Protein AF-0000000084905689 (afdb_homodimer)

Secondary structure (DSSP, 8-state):
-EEEEEEE-TTS-EEEEEE-STT----HHHHHHHHHHHHHHHHHHHHHH-TT--PPP-EEE-SS-EEEEEE-TT--EEEEEE-TT----HHHHHHIIIIIIIIIIIS-TT---------S---------------GGGHHHHHHHHHHHHHHHHHHHHHHHHHHHHHHHHHHSTT-/-EEEEEEE-TTS-EEEEEE-STT----HHHHHHHHHHHHHHHHHHHHHH-TT--PPP-EEE-SS-EEEEEE-TT--EEEEEE-TT----HHHHHHIIIIIIIIIIIS-TT---------S---------------TTHHHHHHHHHHHHHHHHHHHHHHHHHHHHHHHHHHHSTT-

Foldseek 3Di:
DWAKKWKAAQVQATLDIDGPHPPCPDDPPPVSSVVSVVLVVVVVVVCVVPVPPPDDDAWDDDPAWIKGWDADPRRMIIIIIAGPPDDRCNVVSVCLVPPQCCVLAVVQPLARSRPPPPPVPDPPPPPDPPDDDDPDPCVVVVVVVVVVVSSVVSNVVSVVSSVVVVVVSVVPDPRD/DWAKKWKAAQVQDTLDIDGPRPPCPDDPPPVSSVVSVVLVVVVVVVCVVPVPPPDDDAWDDDPAWIKGWDADPRRMIIIIIAGPPDDRCNVVSVCLVPPQCCVLAVVQPLARSRPPPPPVPDPPPPPDPPDDDDPDPCPVVVVVVVVVVSSVVSNVVSNVSSVVVVVVSVVPDPRD

Nearest PDB structures (foldseek):
  2j3t-assembly1_C  TM=9.017E-01  e=8.987E-12  Mus musculus
  7u05-assembly1_G  TM=9.068E-01  e=1.212E-08  Saccharomyces cerevisiae
  7e2d-assembly1_D  TM=8.981E-01  e=1.732E-08  Saccharomyces cerevisiae S288C
  2j3t-assembly1_D  TM=7.649E-01  e=4.151E-06  Homo sapiens
  3t1q-assembly1_B  TM=6.235E-01  e=1.422E-03  Thermus thermophilus HB8

InterPro domains:
  IPR007233 Trafficking protein particle complex subunit [PF04099] (2-118)
  IPR007233 Trafficking protein particle complex subunit [PTHR23249] (2-118)
  IPR007233 Trafficking protein particle complex subunit [SM01399] (2-173)
  IPR011012 Longin-like domain superfamily [SSF64356] (2-118)

pLDDT: mean 76.16, std 22.33, range [28.47, 98.25]

Structure (mmCIF, N/CA/C/O backbone):
data_AF-0000000084905689-model_v1
#
loop_
_entity.id
_entity.type
_entity.pdbx_description
1 polymer 'Trafficking protein particle complex subunit'
#
loop_
_atom_site.group_PDB
_atom_site.id
_atom_site.type_symbol
_atom_site.label_atom_id
_atom_site.label_alt_id
_atom_site.label_comp_id
_atom_site.label_asym_id
_atom_site.label_entity_id
_atom_site.label_seq_id
_atom_site.pdbx_PDB_ins_code
_atom_site.Cartn_x
_atom_site.Cartn_y
_atom_site.Cartn_z
_atom_site.occupancy
_atom_site.B_iso_or_equiv
_atom_site.auth_seq_id
_atom_site.auth_comp_id
_atom_site.auth_asym_id
_atom_site.auth_atom_id
_atom_site.pdbx_PDB_model_num
ATOM 1 N N . MET A 1 1 ? 4.387 -4.855 -19.859 1 91.31 1 MET A N 1
ATOM 2 C CA . MET A 1 1 ? 5.477 -5.637 -19.281 1 91.31 1 MET A CA 1
ATOM 3 C C . MET A 1 1 ? 5.109 -6.141 -17.891 1 91.31 1 MET A C 1
ATOM 5 O O . MET A 1 1 ? 4.48 -5.422 -17.109 1 91.31 1 MET A O 1
ATOM 9 N N . ILE A 1 2 ? 5.457 -7.387 -17.656 1 93.94 2 ILE A N 1
ATOM 10 C CA . ILE A 1 2 ? 5.23 -7.996 -16.359 1 93.94 2 ILE A CA 1
ATOM 11 C C . ILE A 1 2 ? 6.531 -7.996 -15.555 1 93.94 2 ILE A C 1
ATOM 13 O O . ILE A 1 2 ? 7.582 -8.391 -16.062 1 93.94 2 ILE A O 1
ATOM 17 N N . TYR A 1 3 ? 6.41 -7.59 -14.344 1 91.25 3 TYR A N 1
ATOM 18 C CA . TYR A 1 3 ? 7.609 -7.508 -13.516 1 91.25 3 TYR A CA 1
ATOM 19 C C . TYR A 1 3 ? 7.777 -8.758 -12.664 1 91.25 3 TYR A C 1
ATOM 21 O O . TYR A 1 3 ? 8.883 -9.305 -12.562 1 91.25 3 TYR A O 1
ATOM 29 N N . ASN A 1 4 ? 6.762 -9.18 -12.031 1 91.19 4 ASN A N 1
ATOM 30 C CA . ASN A 1 4 ? 6.852 -10.344 -11.164 1 91.19 4 ASN A CA 1
ATOM 31 C C . ASN A 1 4 ? 5.477 -10.961 -10.906 1 91.19 4 ASN A C 1
ATOM 33 O O . ASN A 1 4 ? 4.453 -10.352 -11.227 1 91.19 4 ASN A O 1
ATOM 37 N N . PHE A 1 5 ? 5.539 -12.219 -10.453 1 93.88 5 PHE A N 1
ATOM 38 C CA . PHE A 1 5 ? 4.355 -12.984 -10.086 1 93.88 5 PHE A CA 1
ATOM 39 C C . PHE A 1 5 ? 4.566 -13.688 -8.75 1 93.88 5 PHE A C 1
ATOM 41 O O . PHE A 1 5 ? 5.621 -14.281 -8.508 1 93.88 5 PHE A O 1
ATOM 48 N N . TYR A 1 6 ? 3.5 -13.57 -7.879 1 93.38 6 TYR A N 1
ATOM 49 C CA . TYR A 1 6 ? 3.541 -14.234 -6.582 1 93.38 6 TYR A CA 1
ATOM 50 C C . TYR A 1 6 ? 2.266 -15.031 -6.332 1 93.38 6 TYR A C 1
ATOM 52 O O . TYR A 1 6 ? 1.176 -14.602 -6.727 1 93.38 6 TYR A O 1
ATOM 60 N N . LEU A 1 7 ? 2.445 -16.125 -5.617 1 94.88 7 LEU A N 1
ATOM 61 C CA . LEU A 1 7 ? 1.327 -16.906 -5.113 1 94.88 7 LEU A CA 1
ATOM 62 C C . LEU A 1 7 ? 1.438 -17.109 -3.605 1 94.88 7 LEU A C 1
ATOM 64 O O . LEU A 1 7 ? 2.457 -17.594 -3.113 1 94.88 7 LEU A O 1
ATOM 68 N N . TYR A 1 8 ? 0.353 -16.672 -2.928 1 93.5 8 TYR A N 1
ATOM 69 C CA . TYR A 1 8 ? 0.334 -16.797 -1.476 1 93.5 8 TYR A CA 1
ATOM 70 C C . TYR A 1 8 ? -0.828 -17.672 -1.023 1 93.5 8 TYR A C 1
ATOM 72 O O . TYR A 1 8 ? -1.881 -17.703 -1.666 1 93.5 8 TYR A O 1
ATOM 80 N N . ASN A 1 9 ? -0.606 -18.391 0.138 1 92.06 9 ASN A N 1
ATOM 81 C CA . ASN A 1 9 ? -1.764 -19 0.78 1 92.06 9 ASN A CA 1
ATOM 82 C C . ASN A 1 9 ? -2.4 -18.062 1.802 1 92.06 9 ASN A C 1
ATOM 84 O O . ASN A 1 9 ? -1.968 -16.922 1.956 1 92.06 9 ASN A O 1
ATOM 88 N N . ARG A 1 10 ? -3.402 -18.594 2.453 1 91.5 10 ARG A N 1
ATOM 89 C CA . ARG A 1 10 ? -4.219 -17.781 3.354 1 91.5 10 ARG A CA 1
ATOM 90 C C . ARG A 1 10 ? -3.389 -17.266 4.523 1 91.5 10 ARG A C 1
ATOM 92 O O . ARG A 1 10 ? -3.652 -16.172 5.039 1 91.5 10 ARG A O 1
ATOM 99 N N . GLN A 1 11 ? -2.324 -17.984 4.879 1 90.38 11 GLN A N 1
ATOM 100 C CA . GLN A 1 11 ? -1.511 -17.641 6.039 1 90.38 11 GLN A CA 1
ATOM 101 C C . GLN A 1 11 ? -0.414 -16.641 5.66 1 90.38 11 GLN A C 1
ATOM 103 O O . GLN A 1 11 ? 0.324 -16.172 6.527 1 90.38 11 GLN A O 1
ATOM 108 N N . GLY A 1 12 ? -0.294 -16.328 4.402 1 91.5 12 GLY A N 1
ATOM 109 C CA . GLY A 1 12 ? 0.706 -15.367 3.967 1 91.5 12 GLY A CA 1
ATOM 110 C C . GLY A 1 12 ? 2.014 -16.016 3.551 1 91.5 12 GLY A C 1
ATOM 111 O O . GLY A 1 12 ? 3.014 -15.32 3.34 1 91.5 12 GLY A O 1
ATOM 112 N N . VAL A 1 13 ? 2.006 -17.281 3.5 1 89 13 VAL A N 1
ATOM 113 C CA . VAL A 1 13 ? 3.189 -18 3.035 1 89 13 VAL A CA 1
ATOM 114 C C . VAL A 1 13 ? 3.277 -17.922 1.514 1 89 13 VAL A C 1
ATOM 116 O O . VAL A 1 13 ? 2.297 -18.188 0.815 1 89 13 VAL A O 1
ATOM 119 N N . CYS A 1 14 ? 4.465 -17.531 1.022 1 90.5 14 CYS A N 1
ATOM 120 C CA . CYS A 1 14 ? 4.68 -17.484 -0.42 1 90.5 14 CYS A CA 1
ATOM 121 C C . CYS A 1 14 ? 4.875 -18.891 -0.987 1 90.5 14 CYS A C 1
ATOM 123 O O . CYS A 1 14 ? 5.867 -19.547 -0.683 1 90.5 14 CYS A O 1
ATOM 125 N N . LEU A 1 15 ? 3.996 -19.297 -1.832 1 89.38 15 LEU A N 1
ATOM 126 C CA . LEU A 1 15 ? 4.039 -20.625 -2.408 1 89.38 15 LEU A CA 1
ATOM 127 C C . LEU A 1 15 ? 4.844 -20.641 -3.703 1 89.38 15 LEU A C 1
ATOM 129 O O . LEU A 1 15 ? 5.371 -21.672 -4.102 1 89.38 15 LEU A O 1
ATOM 133 N N . TYR A 1 16 ? 4.863 -19.562 -4.324 1 90.12 16 TYR A N 1
ATOM 134 C CA . TYR A 1 16 ? 5.527 -19.469 -5.621 1 90.12 16 TYR A CA 1
ATOM 135 C C . TYR A 1 16 ? 5.867 -18.031 -5.961 1 90.12 16 TYR A C 1
ATOM 137 O O . TYR A 1 16 ? 5.078 -17.125 -5.691 1 90.12 16 TYR A O 1
ATOM 145 N N . GLN A 1 17 ? 7.016 -17.859 -6.508 1 90.06 17 GLN A N 1
ATOM 146 C CA . GLN A 1 17 ? 7.453 -16.531 -6.953 1 90.06 17 GLN A CA 1
ATOM 147 C C . GLN A 1 17 ? 8.18 -16.625 -8.297 1 90.06 17 GLN A C 1
ATOM 149 O O . GLN A 1 17 ? 8.953 -17.547 -8.531 1 90.06 17 GLN A O 1
ATOM 154 N N . LYS A 1 18 ? 7.867 -15.695 -9.156 1 89.06 18 LYS A N 1
ATOM 155 C CA . LYS A 1 18 ? 8.547 -15.594 -10.445 1 89.06 18 LYS A CA 1
ATOM 156 C C . LYS A 1 18 ? 8.867 -14.141 -10.773 1 89.06 18 LYS A C 1
ATOM 158 O O . LYS A 1 18 ? 7.984 -13.281 -10.773 1 89.06 18 LYS A O 1
ATOM 163 N N . ASP A 1 19 ? 10.125 -13.867 -11.008 1 87.38 19 ASP A N 1
ATOM 164 C CA . ASP A 1 19 ? 10.555 -12.539 -11.438 1 87.38 19 ASP A CA 1
ATOM 165 C C . ASP A 1 19 ? 10.75 -12.492 -12.945 1 87.38 19 ASP A C 1
ATOM 167 O O . ASP A 1 19 ? 11.477 -13.32 -13.516 1 87.38 19 ASP A O 1
ATOM 171 N N . LEU A 1 20 ? 10.133 -11.656 -13.539 1 86.81 20 LEU A N 1
ATOM 172 C CA . LEU A 1 20 ? 10.195 -11.578 -14.992 1 86.81 20 LEU A CA 1
ATOM 173 C C . LEU A 1 20 ? 10.984 -10.352 -15.438 1 86.81 20 LEU A C 1
ATOM 175 O O . LEU A 1 20 ? 11.344 -10.234 -16.609 1 86.81 20 LEU A O 1
ATOM 179 N N . LYS A 1 21 ? 11.07 -9.406 -14.422 1 76.25 21 LYS A N 1
ATOM 180 C CA . LYS A 1 21 ? 11.93 -8.281 -14.781 1 76.25 21 LYS A CA 1
ATOM 181 C C . LYS A 1 21 ? 13.398 -8.695 -14.805 1 76.25 21 LYS A C 1
ATOM 183 O O . LYS A 1 21 ? 13.859 -9.406 -13.906 1 76.25 21 LYS A O 1
ATOM 188 N N . ARG A 1 22 ? 14.102 -8.68 -15.891 1 60.06 22 ARG A N 1
ATOM 189 C CA . ARG A 1 22 ? 15.5 -9.047 -16.094 1 60.06 22 ARG A CA 1
ATOM 190 C C . ARG A 1 22 ? 16.406 -8.32 -15.117 1 60.06 22 ARG A C 1
ATOM 192 O O . ARG A 1 22 ? 16.188 -7.145 -14.812 1 60.06 22 ARG A O 1
ATOM 199 N N . GLY A 1 23 ? 17.375 -9.062 -14.352 1 55.31 23 GLY A N 1
ATOM 200 C CA . GLY A 1 23 ? 18.5 -8.516 -13.594 1 55.31 23 GLY A CA 1
ATOM 201 C C . GLY A 1 23 ? 18.281 -8.547 -12.094 1 55.31 23 GLY A C 1
ATOM 202 O O . GLY A 1 23 ? 19.172 -8.203 -11.32 1 55.31 23 GLY A O 1
ATOM 203 N N . SER A 1 24 ? 17.125 -8.469 -11.633 1 52.56 24 SER A N 1
ATOM 204 C CA . SER A 1 24 ? 17.062 -8.273 -10.188 1 52.56 24 SER A CA 1
ATOM 205 C C . SER A 1 24 ? 17.047 -9.609 -9.453 1 52.56 24 SER A C 1
ATOM 207 O O . SER A 1 24 ? 16.094 -10.375 -9.562 1 52.56 24 SER A O 1
ATOM 209 N N . LYS A 1 25 ? 18.141 -10.297 -9.406 1 47.25 25 LYS A N 1
ATOM 210 C CA . LYS A 1 25 ? 18.266 -11.484 -8.57 1 47.25 25 LYS A CA 1
ATOM 211 C C . LYS A 1 25 ? 17.906 -11.172 -7.117 1 47.25 25 LYS A C 1
ATOM 213 O O . LYS A 1 25 ? 18.781 -10.82 -6.32 1 47.25 25 LYS A O 1
ATOM 218 N N . GLN A 1 26 ? 16.984 -10.344 -6.699 1 52.66 26 GLN A N 1
ATOM 219 C CA . GLN A 1 26 ? 16.906 -9.945 -5.301 1 52.66 26 GLN A CA 1
ATOM 220 C C . GLN A 1 26 ? 16.375 -11.086 -4.43 1 52.66 26 GLN A C 1
ATOM 222 O O . GLN A 1 26 ? 15.664 -11.961 -4.91 1 52.66 26 GLN A O 1
ATOM 227 N N . GLN A 1 27 ? 16.938 -11.164 -3.232 1 54.12 27 GLN A N 1
ATOM 228 C CA . GLN A 1 27 ? 16.609 -12.102 -2.164 1 54.12 27 GLN A CA 1
ATOM 229 C C . GLN A 1 27 ? 15.094 -12.242 -2.004 1 54.12 27 GLN A C 1
ATOM 231 O O . GLN A 1 27 ? 14.391 -11.25 -1.837 1 54.12 27 GLN A O 1
ATOM 236 N N . ARG A 1 28 ? 14.578 -13.344 -2.334 1 59.72 28 ARG A N 1
ATOM 237 C CA . ARG A 1 28 ? 13.195 -13.805 -2.439 1 59.72 28 ARG A CA 1
ATOM 238 C C . ARG A 1 28 ? 12.43 -13.523 -1.152 1 59.72 28 ARG A C 1
ATOM 240 O O . ARG A 1 28 ? 11.32 -12.977 -1.186 1 59.72 28 ARG A O 1
ATOM 247 N N . SER A 1 29 ? 13.086 -13.75 -0.011 1 63 29 SER A N 1
ATOM 248 C CA . SER A 1 29 ? 12.305 -13.961 1.205 1 63 29 SER A CA 1
ATOM 249 C C . SER A 1 29 ? 11.828 -12.641 1.793 1 63 29 SER A C 1
ATOM 251 O O . SER A 1 29 ? 10.648 -12.5 2.139 1 63 29 SER A O 1
ATOM 253 N N . ASP A 1 30 ? 12.617 -11.594 1.727 1 73.5 30 ASP A N 1
ATOM 254 C CA . ASP A 1 30 ? 12.242 -10.375 2.432 1 73.5 30 ASP A CA 1
ATOM 255 C C . ASP A 1 30 ? 11.203 -9.578 1.639 1 73.5 30 ASP A C 1
ATOM 257 O O . ASP A 1 30 ? 10.305 -8.969 2.219 1 73.5 30 ASP A O 1
ATOM 261 N N . THR A 1 31 ? 11.18 -9.914 0.446 1 79.81 31 THR A N 1
ATOM 262 C CA . THR A 1 31 ? 10.297 -9.133 -0.412 1 79.81 31 THR A CA 1
ATOM 263 C C . THR A 1 31 ? 8.883 -9.711 -0.408 1 79.81 31 THR A C 1
ATOM 265 O O . THR A 1 31 ? 7.902 -8.961 -0.388 1 79.81 31 THR A O 1
ATOM 268 N N . ASP A 1 32 ? 8.938 -11 -0.286 1 84.81 32 ASP A N 1
ATOM 269 C CA . ASP A 1 32 ? 7.625 -11.648 -0.315 1 84.81 32 ASP A CA 1
ATOM 270 C C . ASP A 1 32 ? 6.824 -11.32 0.943 1 84.81 32 ASP A C 1
ATOM 272 O O . ASP A 1 32 ? 5.633 -11.016 0.864 1 84.81 32 ASP A O 1
ATOM 276 N N . LYS A 1 33 ? 7.512 -11.367 2.006 1 88.12 33 LYS A N 1
ATOM 277 C CA . LYS A 1 33 ? 6.832 -11.031 3.254 1 88.12 33 LYS A CA 1
ATOM 278 C C . LYS A 1 33 ? 6.371 -9.578 3.256 1 88.12 33 LYS A C 1
ATOM 280 O O . LYS A 1 33 ? 5.262 -9.273 3.699 1 88.12 33 LYS A O 1
ATOM 285 N N . LEU A 1 34 ? 7.188 -8.812 2.777 1 89.44 34 LEU A N 1
ATOM 286 C CA . LEU A 1 34 ? 6.848 -7.398 2.684 1 89.44 34 LEU A CA 1
ATOM 287 C C . LEU A 1 34 ? 5.605 -7.191 1.827 1 89.44 34 LEU A C 1
ATOM 289 O O . LEU A 1 34 ? 4.699 -6.445 2.209 1 89.44 34 LEU A O 1
ATOM 293 N N . LEU A 1 35 ? 5.586 -7.852 0.767 1 93.25 35 LEU A N 1
ATOM 294 C CA . LEU A 1 35 ? 4.473 -7.684 -0.162 1 93.25 35 LEU A CA 1
ATOM 295 C C . LEU A 1 35 ? 3.168 -8.18 0.456 1 93.25 35 LEU A C 1
ATOM 297 O O . LEU A 1 35 ? 2.131 -7.52 0.337 1 93.25 35 LEU A O 1
ATOM 301 N N . TYR A 1 36 ? 3.352 -9.289 1.108 1 93.31 36 TYR A N 1
ATOM 302 C CA . TYR A 1 36 ? 2.135 -9.789 1.741 1 93.31 36 TYR A CA 1
ATOM 303 C C . TYR A 1 36 ? 1.645 -8.828 2.816 1 93.31 36 TYR A C 1
ATOM 305 O O . TYR A 1 36 ? 0.445 -8.57 2.924 1 93.31 36 TYR A O 1
ATOM 313 N N . GLY A 1 37 ? 2.477 -8.391 3.637 1 93.06 37 GLY A N 1
ATOM 314 C CA . GLY A 1 37 ? 2.119 -7.395 4.633 1 93.06 37 GLY A CA 1
ATOM 315 C C . GLY A 1 37 ? 1.495 -6.148 4.039 1 93.06 37 GLY A C 1
ATOM 316 O O . GLY A 1 37 ? 0.538 -5.602 4.59 1 93.06 37 GLY A O 1
ATOM 317 N N . LEU A 1 38 ? 2.006 -5.719 2.998 1 94.19 38 LEU A N 1
ATOM 318 C CA . LEU A 1 38 ? 1.47 -4.57 2.279 1 94.19 38 LEU A CA 1
ATOM 319 C C . LEU A 1 38 ? 0.028 -4.82 1.85 1 94.19 38 LEU A C 1
ATOM 321 O O . LEU A 1 38 ? -0.851 -3.992 2.092 1 94.19 38 LEU A O 1
ATOM 325 N N . LEU A 1 39 ? -0.211 -5.965 1.296 1 93.69 39 LEU A N 1
ATOM 326 C CA . LEU A 1 39 ? -1.555 -6.312 0.848 1 93.69 39 LEU A CA 1
ATOM 327 C C . LEU A 1 39 ? -2.521 -6.379 2.027 1 93.69 39 LEU A C 1
ATOM 329 O O . LEU A 1 39 ? -3.666 -5.934 1.922 1 93.69 39 LEU A O 1
ATOM 333 N N . TYR A 1 40 ? -1.982 -6.879 3.047 1 91.5 40 TYR A N 1
ATOM 334 C CA . TYR A 1 40 ? -2.785 -6.98 4.262 1 91.5 40 TYR A CA 1
ATOM 335 C C . TYR A 1 40 ? -3.158 -5.602 4.785 1 91.5 40 TYR A C 1
ATOM 337 O O . TYR A 1 40 ? -4.328 -5.332 5.07 1 91.5 40 TYR A O 1
ATOM 345 N N . SER A 1 41 ? -2.195 -4.789 4.914 1 91.44 41 SER A N 1
ATOM 346 C CA . SER A 1 41 ? -2.408 -3.434 5.406 1 91.44 41 SER A CA 1
ATOM 347 C C . SER A 1 41 ? -3.354 -2.656 4.5 1 91.44 41 SER A C 1
ATOM 349 O O . SER A 1 41 ? -4.211 -1.909 4.984 1 91.44 41 SER A O 1
ATOM 351 N N . LEU A 1 42 ? -3.229 -2.818 3.232 1 92.62 42 LEU A N 1
ATOM 352 C CA . LEU A 1 42 ? -4.074 -2.141 2.256 1 92.62 42 LEU A CA 1
ATOM 353 C C . LEU A 1 42 ? -5.531 -2.551 2.422 1 92.62 42 LEU A C 1
ATOM 355 O O . LEU A 1 42 ? -6.426 -1.702 2.41 1 92.62 42 LEU A O 1
ATOM 359 N N . LYS A 1 43 ? -5.695 -3.814 2.557 1 90.12 43 LYS A N 1
ATOM 360 C CA . LYS A 1 43 ? -7.051 -4.32 2.74 1 90.12 43 LYS A CA 1
ATOM 361 C C . LYS A 1 43 ? -7.684 -3.756 4.012 1 90.12 43 LYS A C 1
ATOM 363 O O . LYS A 1 43 ? -8.82 -3.287 3.986 1 90.12 43 LYS A O 1
ATOM 368 N N . LYS A 1 44 ? -6.957 -3.82 5.051 1 88.25 44 LYS A N 1
ATOM 369 C CA . LYS A 1 44 ? -7.465 -3.324 6.328 1 88.25 44 LYS A CA 1
ATOM 370 C C . LYS A 1 44 ? -7.781 -1.833 6.25 1 88.25 44 LYS A C 1
ATOM 372 O O . LYS A 1 44 ? -8.82 -1.387 6.746 1 88.25 44 LYS A O 1
ATOM 377 N N . PHE A 1 45 ? -6.969 -1.097 5.668 1 89.94 45 PHE A N 1
ATOM 378 C CA . PHE A 1 45 ? -7.16 0.346 5.578 1 89.94 45 PHE A CA 1
ATOM 379 C C . PHE A 1 45 ? -8.336 0.68 4.668 1 89.94 45 PHE A C 1
ATOM 381 O O . PHE A 1 45 ? -9.125 1.58 4.965 1 89.94 45 PHE A O 1
ATOM 388 N N . ALA A 1 46 ? -8.422 0.006 3.576 1 88.06 46 ALA A N 1
ATOM 389 C CA . ALA A 1 46 ? -9.547 0.209 2.668 1 88.06 46 ALA A CA 1
ATOM 390 C C . ALA A 1 46 ? -10.875 -0.05 3.375 1 88.06 46 ALA A C 1
ATOM 392 O O . ALA A 1 46 ? -11.844 0.678 3.17 1 88.06 46 ALA A O 1
ATOM 393 N N . GLU A 1 47 ? -10.883 -1.067 4.16 1 86.81 47 GLU A N 1
ATOM 394 C CA . GLU A 1 47 ? -12.078 -1.395 4.922 1 86.81 47 GLU A CA 1
ATOM 395 C C . GLU A 1 47 ? -12.453 -0.267 5.879 1 86.81 47 GLU A C 1
ATOM 397 O O . GLU A 1 47 ? -13.633 -0.024 6.137 1 86.81 47 GLU A O 1
ATOM 402 N N . LYS A 1 48 ? -11.438 0.324 6.383 1 83.88 48 LYS A N 1
ATOM 403 C CA . LYS A 1 48 ? -11.672 1.423 7.316 1 83.88 48 LYS A CA 1
ATOM 404 C C . LYS A 1 48 ? -12.242 2.641 6.598 1 83.88 48 LYS A C 1
ATOM 406 O O . LYS A 1 48 ? -13.109 3.334 7.137 1 83.88 48 LYS A O 1
ATOM 411 N N . ILE A 1 49 ? -11.742 2.896 5.473 1 82.56 49 ILE A N 1
ATOM 412 C CA . ILE A 1 49 ? -12.18 4.047 4.691 1 82.56 49 ILE A CA 1
ATOM 413 C C . ILE A 1 49 ? -13.586 3.809 4.16 1 82.56 49 ILE A C 1
ATOM 415 O O . ILE A 1 49 ? -14.406 4.734 4.105 1 82.56 49 ILE A O 1
ATOM 419 N N . SER A 1 50 ? -13.781 2.547 3.805 1 83.5 50 SER A N 1
ATOM 420 C CA . SER A 1 50 ? -15.07 2.195 3.225 1 83.5 50 SER A CA 1
ATOM 421 C C . SER A 1 50 ? -15.609 0.898 3.82 1 83.5 50 SER A C 1
ATOM 423 O O . SER A 1 50 ? -15.633 -0.136 3.148 1 83.5 50 SER A O 1
ATOM 425 N N . PRO A 1 51 ? -16.078 1.018 5.016 1 81.56 51 PRO A N 1
ATOM 426 C CA . PRO A 1 51 ? -16.516 -0.189 5.723 1 81.56 51 PRO A CA 1
ATOM 427 C C . PRO A 1 51 ? -17.672 -0.897 5.023 1 81.56 51 PRO A C 1
ATOM 429 O O . PRO A 1 51 ? -17.844 -2.109 5.172 1 81.56 51 PRO A O 1
ATOM 432 N N . ASN A 1 52 ? -18.391 -0.165 4.25 1 80.31 52 ASN A N 1
ATOM 433 C CA . ASN A 1 52 ? -19.562 -0.752 3.629 1 80.31 52 ASN A CA 1
ATOM 434 C C . ASN A 1 52 ? -19.25 -1.299 2.238 1 80.31 52 ASN A C 1
ATOM 436 O O . ASN A 1 52 ? -20.109 -1.914 1.603 1 80.31 52 ASN A O 1
ATOM 440 N N . ASP A 1 53 ? -18.062 -1.032 1.819 1 75.44 53 ASP A N 1
ATOM 441 C CA . ASP A 1 53 ? -17.641 -1.558 0.521 1 75.44 53 ASP A CA 1
ATOM 442 C C . ASP A 1 53 ? -16.922 -2.891 0.674 1 75.44 53 ASP A C 1
ATOM 444 O O . ASP A 1 53 ? -15.727 -2.922 0.983 1 75.44 53 ASP A O 1
ATOM 448 N N . LYS A 1 54 ? -17.625 -3.855 0.604 1 69.19 54 LYS A N 1
ATOM 449 C CA . LYS A 1 54 ? -17.094 -5.191 0.853 1 69.19 54 LYS A CA 1
ATOM 450 C C . LYS A 1 54 ? -16.344 -5.719 -0.367 1 69.19 54 LYS A C 1
ATOM 452 O O . LYS A 1 54 ? -16.172 -6.93 -0.516 1 69.19 54 LYS A O 1
ATOM 457 N N . LYS A 1 55 ? -16.047 -4.809 -1.24 1 72.88 55 LYS A N 1
ATOM 458 C CA . LYS A 1 55 ? -15.359 -5.285 -2.443 1 72.88 55 LYS A CA 1
ATOM 459 C C . LYS A 1 55 ? -13.938 -5.738 -2.127 1 72.88 55 LYS A C 1
ATOM 461 O O . LYS A 1 55 ? -13.273 -5.156 -1.271 1 72.88 55 LYS A O 1
ATOM 466 N N . ARG A 1 56 ? -13.617 -6.863 -2.688 1 77.31 56 ARG A N 1
ATOM 467 C CA . ARG A 1 56 ? -12.266 -7.402 -2.564 1 77.31 56 ARG A CA 1
ATOM 468 C C . ARG A 1 56 ? -11.25 -6.492 -3.246 1 77.31 56 ARG A C 1
ATOM 470 O O . ARG A 1 56 ? -11.555 -5.863 -4.262 1 77.31 56 ARG A O 1
ATOM 477 N N . PHE A 1 57 ? -10.188 -6.406 -2.629 1 85.12 57 PHE A N 1
ATOM 478 C CA . PHE A 1 57 ? -9.094 -5.652 -3.227 1 85.12 57 PHE A CA 1
ATOM 479 C C . PHE A 1 57 ? -8.656 -6.285 -4.543 1 85.12 57 PHE A C 1
ATOM 481 O O . PHE A 1 57 ? -8.445 -7.496 -4.617 1 85.12 57 PHE A O 1
ATOM 488 N N . ARG A 1 58 ? -8.508 -5.488 -5.598 1 88.94 58 ARG A N 1
ATOM 489 C CA . ARG A 1 58 ? -8.195 -6.02 -6.922 1 88.94 58 ARG A CA 1
ATOM 490 C C . ARG A 1 58 ? -6.871 -5.465 -7.434 1 88.94 58 ARG A C 1
ATOM 492 O O . ARG A 1 58 ? -6.07 -6.199 -8.016 1 88.94 58 ARG A O 1
ATOM 499 N N . SER A 1 59 ? -6.723 -4.211 -7.254 1 93.06 59 SER A N 1
ATOM 500 C CA . SER A 1 59 ? -5.52 -3.615 -7.828 1 93.06 59 SER A CA 1
ATOM 501 C C . SER A 1 59 ? -5.242 -2.244 -7.223 1 93.06 59 SER A C 1
ATOM 503 O O . SER A 1 59 ? -6.105 -1.663 -6.562 1 93.06 59 SER A O 1
ATOM 505 N N . TYR A 1 60 ? -4.039 -1.85 -7.316 1 93.31 60 TYR A N 1
ATOM 506 C CA . TYR A 1 60 ? -3.684 -0.452 -7.098 1 93.31 60 TYR A CA 1
ATOM 507 C C . TYR A 1 60 ? -2.58 -0.013 -8.055 1 93.31 60 TYR A C 1
ATOM 509 O O . TYR A 1 60 ? -1.882 -0.849 -8.633 1 93.31 60 TYR A O 1
ATOM 517 N N . LYS A 1 61 ? -2.518 1.278 -8.203 1 91.94 61 LYS A N 1
ATOM 518 C CA . LYS A 1 61 ? -1.56 1.862 -9.133 1 91.94 61 LYS A CA 1
ATOM 519 C C . LYS A 1 61 ? -0.695 2.916 -8.453 1 91.94 61 LYS A C 1
ATOM 521 O O . LYS A 1 61 ? -1.205 3.758 -7.707 1 91.94 61 LYS A O 1
ATOM 526 N N . THR A 1 62 ? 0.598 2.762 -8.625 1 90 62 THR A N 1
ATOM 527 C CA . THR A 1 62 ? 1.542 3.779 -8.172 1 90 62 THR A CA 1
ATOM 528 C C . THR A 1 62 ? 2.096 4.566 -9.359 1 90 62 THR A C 1
ATOM 530 O O . THR A 1 62 ? 1.561 4.492 -10.461 1 90 62 THR A O 1
ATOM 533 N N . ALA A 1 63 ? 3.086 5.383 -9.094 1 84.5 63 ALA A N 1
ATOM 534 C CA . ALA A 1 63 ? 3.746 6.102 -10.18 1 84.5 63 ALA A CA 1
ATOM 535 C C . ALA A 1 63 ? 4.695 5.184 -10.945 1 84.5 63 ALA A C 1
ATOM 537 O O . ALA A 1 63 ? 5.125 5.516 -12.055 1 84.5 63 ALA A O 1
ATOM 538 N N . THR A 1 64 ? 5.039 3.975 -10.43 1 85.81 64 THR A N 1
ATOM 539 C CA . THR A 1 64 ? 6.098 3.156 -11.008 1 85.81 64 THR A CA 1
ATOM 540 C C . THR A 1 64 ? 5.531 1.847 -11.555 1 85.81 64 THR A C 1
ATOM 542 O O . THR A 1 64 ? 6.02 1.321 -12.555 1 85.81 64 THR A O 1
ATOM 545 N N . TYR A 1 65 ? 4.484 1.376 -10.883 1 90.94 65 TYR A N 1
ATOM 546 C CA . TYR A 1 65 ? 3.973 0.068 -11.273 1 90.94 65 TYR A CA 1
ATOM 547 C C . TYR A 1 65 ? 2.51 -0.086 -10.875 1 90.94 65 TYR A C 1
ATOM 549 O O . TYR A 1 65 ? 1.978 0.731 -10.125 1 90.94 65 TYR A O 1
ATOM 557 N N . LYS A 1 66 ? 1.926 -1.109 -11.461 1 94 66 LYS A N 1
ATOM 558 C CA . LYS A 1 66 ? 0.567 -1.512 -11.109 1 94 66 LYS A CA 1
ATOM 559 C C . LYS A 1 66 ? 0.546 -2.918 -10.516 1 94 66 LYS A C 1
ATOM 561 O O . LYS A 1 66 ? 1.218 -3.82 -11.023 1 94 66 LYS A O 1
ATOM 566 N N . LEU A 1 67 ? -0.158 -3.053 -9.406 1 95.56 67 LEU A N 1
ATOM 567 C CA . LEU A 1 67 ? -0.302 -4.363 -8.789 1 95.56 67 LEU A CA 1
ATOM 568 C C . LEU A 1 67 ? -1.714 -4.91 -8.984 1 95.56 67 LEU A C 1
ATOM 570 O O . LEU A 1 67 ? -2.693 -4.176 -8.828 1 95.56 67 LEU A O 1
ATOM 574 N N . HIS A 1 68 ? -1.793 -6.168 -9.375 1 96.88 68 HIS A N 1
ATOM 575 C CA . HIS A 1 68 ? -3.053 -6.883 -9.547 1 96.88 68 HIS A CA 1
ATOM 576 C C . HIS A 1 68 ? -3.143 -8.078 -8.602 1 96.88 68 HIS A C 1
ATOM 578 O O . HIS A 1 68 ? -2.154 -8.781 -8.391 1 96.88 68 HIS A O 1
ATOM 584 N N . CYS A 1 69 ? -4.309 -8.203 -8.047 1 96.81 69 CYS A N 1
ATOM 585 C CA . CYS A 1 69 ? -4.48 -9.289 -7.082 1 96.81 69 CYS A CA 1
ATOM 586 C C . CYS A 1 69 ? -5.812 -10 -7.301 1 96.81 69 CYS A C 1
ATOM 588 O O . CYS A 1 69 ? -6.848 -9.352 -7.461 1 96.81 69 CYS A O 1
ATOM 590 N N . PHE A 1 70 ? -5.777 -11.305 -7.398 1 96.75 70 PHE A N 1
ATOM 591 C CA . PHE A 1 70 ? -6.953 -12.164 -7.398 1 96.75 70 PHE A CA 1
ATOM 592 C C . PHE A 1 70 ? -6.934 -13.109 -6.203 1 96.75 70 PHE A C 1
ATOM 594 O O . PHE A 1 70 ? -6 -13.898 -6.039 1 96.75 70 PHE A O 1
ATOM 601 N N . GLU A 1 71 ? -7.98 -12.992 -5.395 1 95.19 71 GLU A N 1
ATOM 602 C CA . GLU A 1 71 ? -8.07 -13.812 -4.195 1 95.19 71 GLU A CA 1
ATOM 603 C C . GLU A 1 71 ? -9.203 -14.828 -4.309 1 95.19 71 GLU A C 1
ATOM 605 O O . GLU A 1 71 ? -10.344 -14.469 -4.625 1 95.19 71 GLU A O 1
ATOM 610 N N . THR A 1 72 ? -8.898 -16.062 -3.984 1 95.19 72 THR A N 1
ATOM 611 C CA . THR A 1 72 ? -9.914 -17.109 -4.008 1 95.19 72 THR A CA 1
ATOM 612 C C . THR A 1 72 ? -10.641 -17.203 -2.666 1 95.19 72 THR A C 1
ATOM 614 O O . THR A 1 72 ? -10.172 -16.641 -1.666 1 95.19 72 THR A O 1
ATOM 617 N N . PRO A 1 73 ? -11.719 -17.922 -2.643 1 92.38 73 PRO A N 1
ATOM 618 C CA . PRO A 1 73 ? -12.438 -18.094 -1.382 1 92.38 73 PRO A CA 1
ATOM 619 C C . PRO A 1 73 ? -11.625 -18.844 -0.335 1 92.38 73 PRO A C 1
ATOM 621 O O . PRO A 1 73 ? -11.812 -18.641 0.867 1 92.38 73 PRO A O 1
ATOM 624 N N . THR A 1 74 ? -10.672 -19.703 -0.768 1 92.31 74 THR A N 1
ATOM 625 C CA . THR A 1 74 ? -9.844 -20.469 0.156 1 92.31 74 THR A CA 1
ATOM 626 C C . THR A 1 74 ? -8.703 -19.625 0.69 1 92.31 74 THR A C 1
ATOM 628 O O . THR A 1 74 ? -7.957 -20.047 1.573 1 92.31 74 THR A O 1
ATOM 631 N N . GLY A 1 75 ? -8.555 -18.453 0.166 1 92.88 75 GLY A N 1
ATOM 632 C CA . GLY A 1 75 ? -7.586 -17.516 0.697 1 92.88 75 GLY A CA 1
ATOM 633 C C . GLY A 1 75 ? -6.301 -17.453 -0.109 1 92.88 75 GLY A C 1
ATOM 634 O O . GLY A 1 75 ? -5.34 -16.797 0.291 1 92.88 75 GLY A O 1
ATOM 635 N N . LEU A 1 76 ? -6.312 -18.141 -1.296 1 95.06 76 LEU A N 1
ATOM 636 C CA . LEU A 1 76 ? -5.16 -18.031 -2.182 1 95.06 76 LEU A CA 1
ATOM 637 C C . LEU A 1 76 ? -5.109 -16.641 -2.826 1 95.06 76 LEU A C 1
ATOM 639 O O . LEU A 1 76 ? -6.145 -16.109 -3.225 1 95.06 76 LEU A O 1
ATOM 643 N N . LYS A 1 77 ? -3.873 -16.109 -2.91 1 96.25 77 LYS A N 1
ATOM 644 C CA . LYS A 1 77 ? -3.697 -14.82 -3.564 1 96.25 77 LYS A CA 1
ATOM 645 C C . LYS A 1 77 ? -2.746 -14.93 -4.75 1 96.25 77 LYS A C 1
ATOM 647 O O . LYS A 1 77 ? -1.591 -15.328 -4.594 1 96.25 77 LYS A O 1
ATOM 652 N N . PHE A 1 78 ? -3.256 -14.664 -5.918 1 97.25 78 PHE A N 1
ATOM 653 C CA . PHE A 1 78 ? -2.469 -14.531 -7.137 1 97.25 78 PHE A CA 1
ATOM 654 C C . PHE A 1 78 ? -2.135 -13.07 -7.41 1 97.25 78 PHE A C 1
ATOM 656 O O . PHE A 1 78 ? -3.025 -12.266 -7.691 1 97.25 78 PHE A O 1
ATOM 663 N N . VAL A 1 79 ? -0.815 -12.719 -7.305 1 96.62 79 VAL A N 1
ATOM 664 C CA . VAL A 1 79 ? -0.405 -11.32 -7.348 1 96.62 79 VAL A CA 1
ATOM 665 C C . VAL A 1 79 ? 0.56 -11.102 -8.508 1 96.62 79 VAL A C 1
ATOM 667 O O . VAL A 1 79 ? 1.516 -11.859 -8.688 1 96.62 79 VAL A O 1
ATOM 670 N N . MET A 1 80 ? 0.277 -10.102 -9.305 1 96.44 80 MET A N 1
ATOM 671 C CA . MET A 1 80 ? 1.138 -9.766 -10.438 1 96.44 80 MET A CA 1
ATOM 672 C C . MET A 1 80 ? 1.413 -8.266 -10.484 1 96.44 80 MET A C 1
ATOM 674 O O . MET A 1 80 ? 0.503 -7.453 -10.297 1 96.44 80 MET A O 1
ATOM 678 N N . CYS A 1 81 ? 2.666 -7.898 -10.656 1 94.62 81 C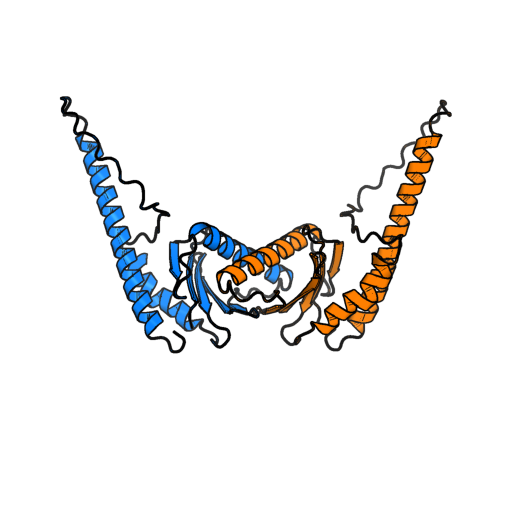YS A N 1
ATOM 679 C CA . CYS A 1 81 ? 3.049 -6.508 -10.852 1 94.62 81 CYS A CA 1
ATOM 680 C C . CYS A 1 81 ? 3.379 -6.234 -12.32 1 94.62 81 CYS A C 1
ATOM 682 O O . CYS A 1 81 ? 4.082 -7.02 -12.953 1 94.62 81 CYS A O 1
ATOM 684 N N . THR A 1 82 ? 2.873 -5.125 -12.844 1 95.31 82 THR A N 1
ATOM 685 C CA . THR A 1 82 ? 3.066 -4.805 -14.258 1 95.31 82 THR A CA 1
ATOM 686 C C . THR A 1 82 ? 3.402 -3.326 -14.438 1 95.31 82 THR A C 1
ATOM 688 O O . THR A 1 82 ? 3.383 -2.561 -13.469 1 95.31 82 THR A O 1
ATOM 691 N N . ASP A 1 83 ? 3.719 -3.074 -15.688 1 92.94 83 ASP A N 1
ATOM 692 C CA . ASP A 1 83 ? 3.852 -1.674 -16.078 1 92.94 83 ASP A CA 1
ATOM 693 C C . ASP A 1 83 ? 2.516 -0.943 -15.961 1 92.94 83 ASP A C 1
ATOM 695 O O . ASP A 1 83 ? 1.457 -1.574 -15.93 1 92.94 83 ASP A O 1
ATOM 699 N N . LEU A 1 84 ? 2.51 0.382 -15.945 1 90.44 84 LEU A N 1
ATOM 700 C CA . LEU A 1 84 ? 1.342 1.221 -15.703 1 90.44 84 LEU A CA 1
ATOM 701 C C . LEU A 1 84 ? 0.364 1.145 -16.875 1 90.44 84 LEU A C 1
ATOM 703 O O . LEU A 1 84 ? -0.818 1.463 -16.719 1 90.44 84 LEU A O 1
ATOM 707 N N . SER A 1 85 ? 0.807 0.765 -17.984 1 94.12 85 SER A N 1
ATOM 708 C CA . SER A 1 85 ? -0.018 0.767 -19.188 1 94.12 85 SER A CA 1
ATOM 709 C C . SER A 1 85 ? -0.939 -0.447 -19.234 1 94.12 85 SER A C 1
ATOM 711 O O . SER A 1 85 ? -1.88 -0.493 -20.031 1 94.12 85 SER A O 1
ATOM 713 N N . VAL A 1 86 ? -0.701 -1.363 -18.359 1 94.62 86 VAL A N 1
ATOM 714 C CA . VAL A 1 86 ? -1.478 -2.6 -18.375 1 94.62 86 VAL A CA 1
ATOM 715 C C . VAL A 1 86 ? -2.84 -2.361 -17.734 1 94.62 86 VAL A C 1
ATOM 717 O O . VAL A 1 86 ? -2.926 -1.806 -16.641 1 94.62 86 VAL A O 1
ATOM 720 N N . GLY A 1 87 ? -3.879 -2.703 -18.359 1 93.31 87 GLY A N 1
ATOM 721 C CA . GLY A 1 87 ? -5.234 -2.529 -17.859 1 93.31 87 GLY A CA 1
ATOM 722 C C . GLY A 1 87 ? -5.648 -3.596 -16.859 1 93.31 87 GLY A C 1
ATOM 723 O O . GLY A 1 87 ? -4.805 -4.141 -16.141 1 93.31 87 GLY A O 1
ATOM 724 N N . ASN A 1 88 ? -6.895 -3.766 -16.734 1 93.81 88 ASN A N 1
ATOM 725 C CA . ASN A 1 88 ? -7.457 -4.762 -15.828 1 93.81 88 ASN A CA 1
ATOM 726 C C . ASN A 1 88 ? -7.172 -6.184 -16.312 1 93.81 88 ASN A C 1
ATOM 728 O O . ASN A 1 88 ? -7.504 -6.539 -17.438 1 93.81 88 ASN A O 1
ATOM 732 N N . ILE A 1 89 ? -6.57 -6.965 -15.461 1 96.62 89 ILE A N 1
ATOM 733 C CA . ILE A 1 89 ? -6.211 -8.312 -15.883 1 96.62 89 ILE A CA 1
ATOM 734 C C . ILE A 1 89 ? -6.875 -9.336 -14.969 1 96.62 89 ILE A C 1
ATOM 736 O O . ILE A 1 89 ? -6.309 -10.398 -14.703 1 96.62 89 ILE A O 1
ATOM 740 N N . ASP A 1 90 ? -7.949 -9.062 -14.422 1 95.5 90 ASP A N 1
ATOM 741 C CA . ASP A 1 90 ? -8.672 -9.969 -13.531 1 95.5 90 ASP A CA 1
ATOM 742 C C . ASP A 1 90 ? -8.922 -11.32 -14.211 1 95.5 90 ASP A C 1
ATOM 744 O O . ASP A 1 90 ? -8.742 -12.367 -13.586 1 95.5 90 ASP A O 1
ATOM 748 N N . ARG A 1 91 ? -9.242 -11.273 -15.43 1 96.69 91 ARG A N 1
ATOM 749 C CA . ARG A 1 91 ? -9.547 -12.492 -16.172 1 96.69 91 ARG A CA 1
ATOM 750 C C . ARG A 1 91 ? -8.305 -13.352 -16.359 1 96.69 91 ARG A C 1
ATOM 752 O O . ARG A 1 91 ? -8.375 -14.578 -16.328 1 96.69 91 ARG A O 1
ATOM 759 N N . ASP A 1 92 ? -7.191 -12.703 -16.578 1 97.94 92 ASP A N 1
ATOM 760 C CA . ASP A 1 92 ? -5.941 -13.438 -16.719 1 97.94 92 ASP A CA 1
ATOM 761 C C . ASP A 1 92 ? -5.559 -14.141 -15.422 1 97.94 92 ASP A C 1
ATOM 763 O O . ASP A 1 92 ? -5.145 -15.305 -15.438 1 97.94 92 ASP A O 1
ATOM 767 N N . LEU A 1 93 ? -5.719 -13.461 -14.344 1 98.06 93 LEU A N 1
ATOM 768 C CA . LEU A 1 93 ? -5.395 -14.062 -13.055 1 98.06 93 LEU A CA 1
ATOM 769 C C . LEU A 1 93 ? -6.352 -15.211 -12.734 1 98.06 93 LEU A C 1
ATOM 771 O O . LEU A 1 93 ? -5.934 -16.25 -12.219 1 98.06 93 LEU A O 1
ATOM 775 N N . GLU A 1 94 ? -7.562 -14.977 -13.07 1 97.75 94 GLU A N 1
ATOM 776 C CA . GLU A 1 94 ? -8.547 -16.047 -12.898 1 97.75 94 GLU A CA 1
ATOM 777 C C . GLU A 1 94 ? -8.195 -17.25 -13.758 1 97.75 94 GLU A C 1
ATOM 779 O O . GLU A 1 94 ? -8.352 -18.391 -13.328 1 97.75 94 GLU A O 1
ATOM 784 N N . HIS A 1 95 ? -7.746 -17 -14.961 1 98.25 95 HIS A N 1
ATOM 785 C CA . HIS A 1 95 ? -7.324 -18.062 -15.859 1 98.25 95 HIS A CA 1
ATOM 786 C C . HIS A 1 95 ? -6.156 -18.859 -15.266 1 98.25 95 HIS A C 1
ATOM 788 O O . HIS A 1 95 ? -6.145 -20.094 -15.32 1 98.25 95 HIS A O 1
ATOM 794 N N . ILE A 1 96 ? -5.246 -18.156 -14.695 1 98 96 ILE A N 1
ATOM 795 C CA . ILE A 1 96 ? -4.109 -18.812 -14.07 1 98 96 ILE A CA 1
ATOM 796 C C . ILE A 1 96 ? -4.602 -19.75 -12.969 1 98 96 ILE A C 1
ATOM 798 O O . ILE A 1 96 ? -4.137 -20.891 -12.859 1 98 96 ILE A O 1
ATOM 802 N N . PHE A 1 97 ? -5.52 -19.312 -12.18 1 97.25 97 PHE A N 1
ATOM 803 C CA . PHE A 1 97 ? -6.074 -20.141 -11.117 1 97.25 97 PHE A CA 1
ATOM 804 C C . PHE A 1 97 ? -6.777 -21.359 -11.695 1 97.25 97 PHE A C 1
ATOM 806 O O . PHE A 1 97 ? -6.418 -22.5 -11.383 1 97.25 97 PHE A O 1
ATOM 813 N N . ALA A 1 98 ? -7.605 -21.109 -12.609 1 97.5 98 ALA A N 1
ATOM 814 C CA . ALA A 1 98 ? -8.562 -22.109 -13.039 1 97.5 98 ALA A CA 1
ATOM 815 C C . ALA A 1 98 ? -7.918 -23.094 -14.008 1 97.5 98 ALA A C 1
ATOM 817 O O . ALA A 1 98 ? -8.234 -24.297 -13.992 1 97.5 98 ALA A O 1
ATOM 818 N N . HIS A 1 99 ? -6.969 -22.656 -14.844 1 97.06 99 HIS A N 1
ATOM 819 C CA . HIS A 1 99 ? -6.527 -23.484 -15.961 1 97.06 99 HIS A CA 1
ATOM 820 C C . HIS A 1 99 ? -5.055 -23.859 -15.828 1 97.06 99 HIS A C 1
ATOM 822 O O . HIS A 1 99 ? -4.547 -24.688 -16.578 1 97.06 99 HIS A O 1
ATOM 828 N N . ILE A 1 100 ? -4.43 -23.359 -14.844 1 95.94 100 ILE A N 1
ATOM 829 C CA . ILE A 1 100 ? -3.025 -23.703 -14.664 1 95.94 100 ILE A CA 1
ATOM 830 C C . ILE A 1 100 ? -2.799 -24.219 -13.234 1 95.94 100 ILE A C 1
ATOM 832 O O . ILE A 1 100 ? -2.367 -25.359 -13.039 1 95.94 100 ILE A O 1
ATOM 836 N N . TYR A 1 101 ? -3.186 -23.469 -12.266 1 95 101 TYR A N 1
ATOM 837 C CA . TYR A 1 101 ? -2.951 -23.859 -10.883 1 95 101 TYR A CA 1
ATOM 838 C C . TYR A 1 101 ? -3.752 -25.094 -10.508 1 95 101 TYR A C 1
ATOM 840 O O . TYR A 1 101 ? -3.203 -26.047 -9.953 1 95 101 TYR A O 1
ATOM 848 N N . VAL A 1 102 ? -5.059 -25.094 -10.781 1 93.94 102 VAL A N 1
ATOM 849 C CA . VAL A 1 102 ? -5.941 -26.172 -10.375 1 93.94 102 VAL A CA 1
ATOM 850 C C . VAL A 1 102 ? -5.504 -27.484 -11.031 1 93.94 102 VAL A C 1
ATOM 852 O O . VAL A 1 102 ? -5.25 -28.469 -10.352 1 93.94 102 VAL A O 1
ATOM 855 N N . PRO A 1 103 ? -5.191 -27.469 -12.344 1 92.5 103 PRO A N 1
ATOM 856 C CA . PRO A 1 103 ? -4.805 -28.719 -12.984 1 92.5 103 PRO A CA 1
ATOM 857 C C . PRO A 1 103 ? -3.412 -29.188 -12.57 1 92.5 103 PRO A C 1
ATOM 859 O O . PRO A 1 103 ? -3.17 -30.391 -12.461 1 92.5 103 PRO A O 1
ATOM 862 N N . HIS A 1 104 ? -2.459 -28.312 -12.242 1 91 104 HIS A N 1
ATOM 863 C CA . HIS A 1 104 ? -1.07 -28.703 -12.055 1 91 104 HIS A CA 1
ATOM 864 C C . HIS A 1 104 ? -0.726 -28.828 -10.57 1 91 104 HIS A C 1
ATOM 866 O O . HIS A 1 104 ? 0.253 -29.469 -10.211 1 91 104 HIS A O 1
ATOM 872 N N . VAL A 1 105 ? -1.57 -28.188 -9.703 1 88.56 105 VAL A N 1
ATOM 873 C CA . VAL A 1 105 ? -1.221 -28.188 -8.281 1 88.56 105 VAL A CA 1
ATOM 874 C C . VAL A 1 105 ? -2.32 -28.875 -7.477 1 88.56 105 VAL A C 1
ATOM 876 O O . VAL A 1 105 ? -2.057 -29.828 -6.742 1 88.56 105 VAL A O 1
ATOM 879 N N . VAL A 1 106 ? -3.576 -28.484 -7.613 1 86.56 106 VAL A N 1
ATOM 880 C CA . VAL A 1 106 ? -4.676 -28.984 -6.797 1 86.56 106 VAL A CA 1
ATOM 881 C C . VAL A 1 106 ? -5.008 -30.422 -7.211 1 86.56 106 VAL A C 1
ATOM 883 O O . VAL A 1 106 ? -5.184 -31.297 -6.363 1 86.56 106 VAL A O 1
ATOM 886 N N . ARG A 1 107 ? -5.004 -30.672 -8.492 1 86.62 107 ARG A N 1
ATOM 887 C CA . ARG A 1 107 ? -5.434 -31.969 -8.984 1 86.62 107 ARG A CA 1
ATOM 888 C C . ARG A 1 107 ? -4.25 -32.938 -9.141 1 86.62 107 ARG A C 1
ATOM 890 O O . ARG A 1 107 ? -4.422 -34.094 -9.531 1 86.62 107 ARG A O 1
ATOM 897 N N . ASN A 1 108 ? -3.096 -32.375 -8.883 1 75.31 108 ASN A N 1
ATOM 898 C CA . ASN A 1 108 ? -1.912 -33.219 -8.922 1 75.31 108 ASN A CA 1
ATOM 899 C C . ASN A 1 108 ? -1.511 -33.688 -7.527 1 75.31 108 ASN A C 1
ATOM 901 O O . ASN A 1 108 ? -0.966 -32.938 -6.738 1 75.31 108 ASN A O 1
ATOM 905 N N . PRO A 1 109 ? -1.916 -34.906 -7.164 1 67.19 109 PRO A N 1
ATOM 906 C CA . PRO A 1 109 ? -1.664 -35.438 -5.82 1 67.19 109 PRO A CA 1
ATOM 907 C C . PRO A 1 109 ? -0.213 -35.281 -5.379 1 67.19 109 PRO A C 1
ATOM 909 O O . PRO A 1 109 ? 0.079 -35.281 -4.18 1 67.19 109 PRO A O 1
ATOM 912 N N . LEU A 1 110 ? 0.619 -35.094 -6.297 1 61.12 110 LEU A N 1
ATOM 913 C CA . LEU A 1 110 ? 2.039 -35.031 -5.973 1 61.12 110 LEU A CA 1
ATOM 914 C C . LEU A 1 110 ? 2.502 -33.562 -5.898 1 61.12 110 LEU A C 1
ATOM 916 O O . LEU A 1 110 ? 3.639 -33.312 -5.504 1 61.12 110 LEU A O 1
ATOM 920 N N . ALA A 1 111 ? 1.607 -32.688 -6.16 1 60.38 111 ALA A N 1
ATOM 921 C CA . ALA A 1 111 ? 2.029 -31.281 -6.332 1 60.38 111 ALA A CA 1
ATOM 922 C C . ALA A 1 111 ? 2.115 -30.562 -4.988 1 60.38 111 ALA A C 1
ATOM 924 O O . ALA A 1 111 ? 1.206 -30.672 -4.164 1 60.38 111 ALA A O 1
ATOM 925 N N . GLU A 1 112 ? 3.309 -30.234 -4.395 1 61.78 112 GLU A N 1
ATOM 926 C CA . GLU A 1 112 ? 3.482 -29.312 -3.279 1 61.78 112 GLU A CA 1
ATOM 927 C C . GLU A 1 112 ? 4.16 -28.016 -3.734 1 61.78 112 GLU A C 1
ATOM 929 O O . GLU A 1 112 ? 5.262 -28.062 -4.285 1 61.78 112 GLU A O 1
ATOM 934 N N . LEU A 1 113 ? 3.367 -27.016 -3.898 1 59.28 113 LEU A N 1
ATOM 935 C CA . LEU A 1 113 ? 4.02 -25.734 -4.168 1 59.28 113 LEU A CA 1
ATOM 936 C C . LEU A 1 113 ? 4.734 -25.219 -2.928 1 59.28 113 LEU A C 1
ATOM 938 O O . LEU A 1 113 ? 4.102 -24.969 -1.901 1 59.28 113 LEU A O 1
ATOM 942 N N . HIS A 1 114 ? 5.562 -26.094 -2.316 1 53.81 114 HIS A N 1
ATOM 943 C CA . HIS A 1 114 ? 6.305 -25.516 -1.203 1 53.81 114 HIS A CA 1
A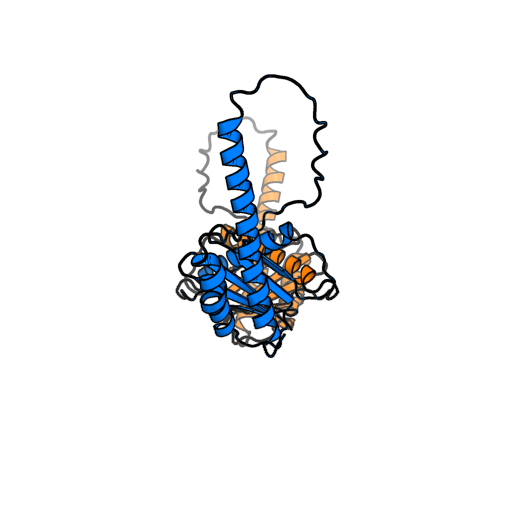TOM 944 C C . HIS A 1 114 ? 7.609 -24.891 -1.681 1 53.81 114 HIS A C 1
ATOM 946 O O . HIS A 1 114 ? 8.453 -25.578 -2.266 1 53.81 114 HIS A O 1
ATOM 952 N N . VAL A 1 115 ? 7.645 -24.016 -2.281 1 47.16 115 VAL A N 1
ATOM 953 C CA . VAL A 1 115 ? 8.984 -23.516 -2.562 1 47.16 115 VAL A CA 1
ATOM 954 C C . VAL A 1 115 ? 9.758 -23.344 -1.257 1 47.16 115 VAL A C 1
ATOM 956 O O . VAL A 1 115 ? 9.414 -22.5 -0.428 1 47.16 115 VAL A O 1
ATOM 959 N N . PRO A 1 116 ? 10.188 -24.469 -0.626 1 41.56 116 PRO A N 1
ATOM 960 C CA . PRO A 1 116 ? 11.141 -24.234 0.463 1 41.56 116 PRO A CA 1
ATOM 961 C C . PRO A 1 116 ? 12.219 -23.219 0.097 1 41.56 116 PRO A C 1
ATOM 963 O O . PRO A 1 116 ? 12.555 -23.062 -1.081 1 41.56 116 PRO A O 1
ATOM 966 N N . MET A 1 117 ? 12.391 -22.078 0.881 1 39.62 117 MET A N 1
ATOM 967 C CA . MET A 1 117 ? 13.672 -21.375 0.837 1 39.62 117 MET A CA 1
ATOM 968 C C . MET A 1 117 ? 14.836 -22.359 0.77 1 39.62 117 MET A C 1
ATOM 970 O O . MET A 1 117 ? 15.242 -22.922 1.793 1 39.62 117 MET A O 1
ATOM 974 N N . THR A 1 118 ? 14.742 -23.359 0.135 1 34.09 118 THR A N 1
ATOM 975 C CA . THR A 1 118 ? 15.898 -24.25 0.257 1 34.09 118 THR A CA 1
ATOM 976 C C . THR A 1 118 ? 17.188 -23.516 -0.092 1 34.09 118 THR A C 1
ATOM 978 O O . THR A 1 118 ? 17.312 -22.938 -1.18 1 34.09 118 THR A O 1
ATOM 981 N N . PRO A 1 119 ? 17.891 -22.891 0.928 1 35.91 119 PRO A N 1
ATOM 982 C CA . PRO A 1 119 ? 19.297 -22.625 0.593 1 35.91 119 PRO A CA 1
ATOM 983 C C . PRO A 1 119 ? 19.922 -23.75 -0.218 1 35.91 119 PRO A C 1
ATOM 985 O O . PRO A 1 119 ? 19.734 -24.938 0.093 1 35.91 119 PRO A O 1
ATOM 988 N N . THR A 1 120 ? 19.938 -23.625 -1.436 1 32.75 120 THR A N 1
ATOM 989 C CA . THR A 1 120 ? 20.688 -24.578 -2.246 1 32.75 120 THR A CA 1
ATOM 990 C C . THR A 1 120 ? 21.984 -24.984 -1.549 1 32.75 120 THR A C 1
ATOM 992 O O . THR A 1 120 ? 22.75 -25.781 -2.07 1 32.75 120 THR A O 1
ATOM 995 N N . THR A 1 121 ? 22.469 -24.016 -0.664 1 30.66 121 THR A N 1
ATOM 996 C CA . THR A 1 121 ? 23.906 -24.281 -0.589 1 30.66 121 THR A CA 1
ATOM 997 C C . THR A 1 121 ? 24.172 -25.688 -0.067 1 30.66 121 THR A C 1
ATOM 999 O O . THR A 1 121 ? 25.234 -26.25 -0.303 1 30.66 121 THR A O 1
ATOM 1002 N N . THR A 1 122 ? 23.484 -26.031 1.077 1 30.67 122 THR A N 1
ATOM 1003 C CA . THR A 1 122 ? 24.359 -26.812 1.944 1 30.67 122 THR A CA 1
ATOM 1004 C C . THR A 1 122 ? 24.672 -28.172 1.324 1 30.67 122 THR A C 1
ATOM 1006 O O . THR A 1 122 ? 23.766 -28.969 1.092 1 30.67 122 THR A O 1
ATOM 1009 N N . MET A 1 123 ? 25.625 -28.172 0.397 1 28.72 123 MET A N 1
ATOM 1010 C CA . MET A 1 123 ? 26.359 -29.375 0.018 1 28.72 123 MET A CA 1
ATOM 1011 C C . MET A 1 123 ? 26.5 -30.312 1.206 1 28.72 123 MET A C 1
ATOM 1013 O O . MET A 1 123 ? 27.031 -29.938 2.248 1 28.72 123 MET A O 1
ATOM 1017 N N . GLN A 1 124 ? 25.438 -31.016 1.487 1 30.97 124 GLN A N 1
ATOM 1018 C CA . GLN A 1 124 ? 25.578 -32.031 2.537 1 30.97 124 GLN A CA 1
ATOM 1019 C C . GLN A 1 124 ? 26.922 -32.75 2.422 1 30.97 124 GLN A C 1
ATOM 1021 O O . GLN A 1 124 ? 27.281 -33.219 1.347 1 30.97 124 GLN A O 1
ATOM 1026 N N . PRO A 1 125 ? 27.859 -32.25 3.193 1 32.38 125 PRO A N 1
ATOM 1027 C CA . PRO A 1 125 ? 29.094 -33.062 3.199 1 32.38 125 PRO A CA 1
ATOM 1028 C C . PRO A 1 125 ? 28.812 -34.562 3.195 1 32.38 125 PRO A C 1
ATOM 1030 O O . PRO A 1 125 ? 27.844 -35 3.809 1 32.38 125 PRO A O 1
ATOM 1033 N N . LEU A 1 126 ? 29.141 -35.156 2.066 1 30.52 126 LEU A N 1
ATOM 1034 C CA . LEU A 1 126 ? 29.078 -36.594 1.901 1 30.52 126 LEU A CA 1
ATOM 1035 C C . LEU A 1 126 ? 29.5 -37.312 3.184 1 30.52 126 LEU A C 1
ATOM 1037 O O . LEU A 1 126 ? 30.562 -37.031 3.734 1 30.52 126 LEU A O 1
ATOM 1041 N N . PRO A 1 127 ? 28.453 -37.594 4.062 1 32.66 127 PRO A N 1
ATOM 1042 C CA . PRO A 1 127 ? 28.906 -38.281 5.266 1 32.66 127 PRO A CA 1
ATOM 1043 C C . PRO A 1 127 ? 29.906 -39.406 4.961 1 32.66 127 PRO A C 1
ATOM 1045 O O . PRO A 1 127 ? 29.891 -39.969 3.863 1 32.66 127 PRO A O 1
ATOM 1048 N N . SER A 1 128 ? 31.078 -39.125 5.379 1 32.16 128 SER A N 1
ATOM 1049 C CA . SER A 1 128 ? 32.094 -40.188 5.398 1 32.16 128 SER A CA 1
ATOM 1050 C C . SER A 1 128 ? 31.484 -41.531 5.848 1 32.16 128 SER A C 1
ATOM 1052 O O . SER A 1 128 ? 30.703 -41.562 6.801 1 32.16 128 SER A O 1
ATOM 1054 N N . SER A 1 129 ? 31.281 -42.5 4.902 1 31.08 129 SER A N 1
ATOM 1055 C CA . SER A 1 129 ? 30.812 -43.875 4.949 1 31.08 129 SER A CA 1
ATOM 1056 C C . SER A 1 129 ? 31.391 -44.625 6.152 1 31.08 129 SER A C 1
ATOM 1058 O O . SER A 1 129 ? 32.344 -45.375 6.012 1 31.08 129 SER A O 1
ATOM 1060 N N . SER A 1 130 ? 31.375 -43.906 7.387 1 30.5 130 SER A N 1
ATOM 1061 C CA . SER A 1 130 ? 31.953 -44.875 8.281 1 30.5 130 SER A CA 1
ATOM 1062 C C . SER A 1 130 ? 31.141 -46.156 8.305 1 30.5 130 SER A C 1
ATOM 1064 O O . SER A 1 130 ? 29.906 -46.125 8.141 1 30.5 130 SER A O 1
ATOM 1066 N N . SER A 1 131 ? 31.734 -47.344 8.281 1 29 131 SER A N 1
ATOM 1067 C CA . SER A 1 131 ? 31.5 -48.781 7.988 1 29 131 SER A CA 1
ATOM 1068 C C . SER A 1 131 ? 30.422 -49.344 8.906 1 29 131 SER A C 1
ATOM 1070 O O . SER A 1 131 ? 29.781 -50.344 8.562 1 29 131 SER A O 1
ATOM 1072 N N . SER A 1 132 ? 30.422 -48.969 10.273 1 28.47 132 SER A N 1
ATOM 1073 C CA . SER A 1 132 ? 30.359 -50.281 10.922 1 28.47 132 SER A CA 1
ATOM 1074 C C . SER A 1 132 ? 28.953 -50.875 10.828 1 28.47 132 SER A C 1
ATOM 1076 O O . SER A 1 132 ? 28 -50.188 10.508 1 28.47 132 SER A O 1
ATOM 1078 N N . SER A 1 133 ? 28.5 -51.719 11.875 1 30.98 133 SER A N 1
ATOM 1079 C CA . SER A 1 133 ? 27.922 -53.062 12.008 1 30.98 133 SER A CA 1
ATOM 1080 C C . SER A 1 133 ? 26.406 -53 12.039 1 30.98 133 SER A C 1
ATOM 1082 O O . SER A 1 133 ? 25.734 -53.969 11.641 1 30.98 133 SER A O 1
ATOM 1084 N N . GLY A 1 134 ? 25.766 -52.188 12.938 1 32.41 134 GLY A N 1
ATOM 1085 C CA . GLY A 1 134 ? 24.562 -52.781 13.508 1 32.41 134 GLY A CA 1
ATOM 1086 C C . GLY A 1 134 ? 23.328 -52.594 12.648 1 32.41 134 GLY A C 1
ATOM 1087 O O . GLY A 1 134 ? 22.953 -51.438 12.336 1 32.41 134 GLY A O 1
ATOM 1088 N N . LYS A 1 135 ? 22.891 -53.562 11.852 1 37.66 135 LYS A N 1
ATOM 1089 C CA . LYS A 1 135 ? 22.016 -53.719 10.688 1 37.66 135 LYS A CA 1
ATOM 1090 C C . LYS A 1 135 ? 20.578 -53.344 11.023 1 37.66 135 LYS A C 1
ATOM 1092 O O . LYS A 1 135 ? 19.797 -53 10.133 1 37.66 135 LYS A O 1
ATOM 1097 N N . GLU A 1 136 ? 20.062 -53.719 12.211 1 37.22 136 GLU A N 1
ATOM 1098 C CA . GLU A 1 136 ? 18.688 -54.188 12.062 1 37.22 136 GLU A CA 1
ATOM 1099 C C . GLU A 1 136 ? 17.719 -53 11.961 1 37.22 136 GLU A C 1
ATOM 1101 O O . GLU A 1 136 ? 16.594 -53.156 11.477 1 37.22 136 GLU A O 1
ATOM 1106 N N . GLU A 1 137 ? 17.828 -52 12.805 1 37.91 137 GLU A N 1
ATOM 1107 C CA . GLU A 1 137 ? 16.688 -51.094 13.008 1 37.91 137 GLU A CA 1
ATOM 1108 C C . GLU A 1 137 ? 16.547 -50.094 11.875 1 37.91 137 GLU A C 1
ATOM 1110 O O . GLU A 1 137 ? 15.766 -49.156 11.969 1 37.91 137 GLU A O 1
ATOM 1115 N N . GLU A 1 138 ? 17.312 -50.25 10.797 1 39.03 138 GLU A N 1
ATOM 1116 C CA . GLU A 1 138 ? 17.469 -49.188 9.812 1 39.03 138 GLU A CA 1
ATOM 1117 C C . GLU A 1 138 ? 16.328 -49.219 8.789 1 39.03 138 GLU A C 1
ATOM 1119 O O . GLU A 1 138 ? 16.281 -48.375 7.879 1 39.03 138 GLU A O 1
ATOM 1124 N N . ALA A 1 139 ? 15.531 -50.25 8.805 1 45.44 139 ALA A N 1
ATOM 1125 C CA . ALA A 1 139 ? 14.617 -50.438 7.68 1 45.44 139 ALA A CA 1
ATOM 1126 C C . ALA A 1 139 ? 13.469 -49.438 7.746 1 45.44 139 ALA A C 1
ATOM 1128 O O . ALA A 1 139 ? 13.023 -48.906 6.715 1 45.44 139 ALA A O 1
ATOM 1129 N N . SER A 1 140 ? 12.891 -49.219 8.969 1 47.56 140 SER A N 1
ATOM 1130 C CA . SER A 1 140 ? 11.719 -48.344 9.023 1 47.56 140 SER A CA 1
ATOM 1131 C C . SER A 1 140 ? 12.07 -46.906 8.656 1 47.56 140 SER A C 1
ATOM 1133 O O . SER A 1 140 ? 11.258 -46.188 8.07 1 47.56 140 SER A O 1
ATOM 1135 N N . ASP A 1 141 ? 13.188 -46.469 8.93 1 48.66 141 ASP A N 1
ATOM 1136 C CA . ASP A 1 141 ? 13.602 -45.094 8.688 1 48.66 141 ASP A CA 1
ATOM 1137 C C . ASP A 1 141 ? 13.898 -44.875 7.207 1 48.66 141 ASP A C 1
ATOM 1139 O O . ASP A 1 141 ? 13.68 -43.75 6.688 1 48.66 141 ASP A O 1
ATOM 1143 N N . ALA A 1 142 ? 14.281 -45.906 6.48 1 50.59 142 ALA A N 1
ATOM 1144 C CA . ALA A 1 142 ? 14.648 -45.781 5.074 1 50.59 142 ALA A CA 1
ATOM 1145 C C . ALA A 1 142 ? 13.414 -45.594 4.199 1 50.59 142 ALA A C 1
ATOM 1147 O O . ALA A 1 142 ? 13.445 -44.812 3.24 1 50.59 142 ALA A O 1
ATOM 1148 N N . VAL A 1 143 ? 12.281 -46.281 4.527 1 53.41 143 VAL A N 1
ATOM 1149 C CA . VAL A 1 143 ? 11.031 -46.125 3.793 1 53.41 143 VAL A CA 1
ATOM 1150 C C . VAL A 1 143 ? 10.516 -44.688 3.969 1 53.41 143 VAL A C 1
ATOM 1152 O O . VAL A 1 143 ? 10.062 -44.062 3.01 1 53.41 143 VAL A O 1
ATOM 1155 N N . THR A 1 144 ? 10.719 -44.188 5.152 1 55.16 144 THR A N 1
ATOM 1156 C CA . THR A 1 144 ? 10.219 -42.844 5.414 1 55.16 144 THR A CA 1
ATOM 1157 C C . THR A 1 144 ? 11.047 -41.812 4.66 1 55.16 144 THR A C 1
ATOM 1159 O O . THR A 1 144 ? 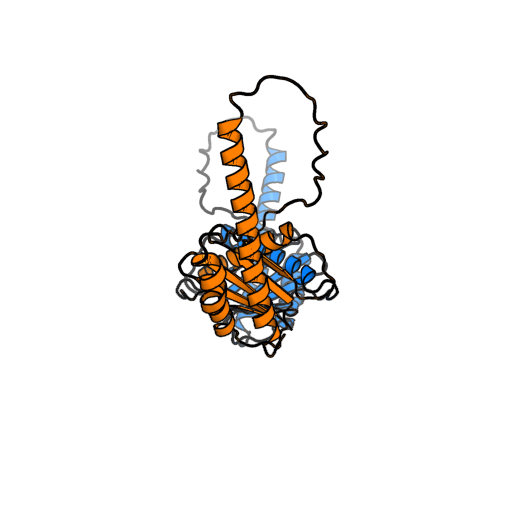10.5 -40.875 4.102 1 55.16 144 THR A O 1
ATOM 1162 N N . ALA A 1 145 ? 12.328 -42.156 4.5 1 56.25 145 ALA A N 1
ATOM 1163 C CA . ALA A 1 145 ? 13.203 -41.219 3.811 1 56.25 145 ALA A CA 1
ATOM 1164 C C . ALA A 1 145 ? 12.961 -41.25 2.303 1 56.25 145 ALA A C 1
ATOM 1166 O O . ALA A 1 145 ? 12.938 -40.219 1.65 1 56.25 145 ALA A O 1
ATOM 1167 N N . THR A 1 146 ? 12.758 -42.469 1.844 1 56.22 146 THR A N 1
ATOM 1168 C CA . THR A 1 146 ? 12.508 -42.594 0.412 1 56.22 146 THR A CA 1
ATOM 1169 C C . THR A 1 146 ? 11.172 -41.969 0.043 1 56.22 146 THR A C 1
ATOM 1171 O O . THR A 1 146 ? 11.062 -41.281 -0.987 1 56.22 146 THR A O 1
ATOM 1174 N N . GLN A 1 147 ? 10.203 -42.094 0.893 1 57.72 147 GLN A N 1
ATOM 1175 C CA . GLN A 1 147 ? 8.898 -41.5 0.647 1 57.72 147 GLN A CA 1
ATOM 1176 C C . GLN A 1 147 ? 8.992 -39.969 0.702 1 57.72 147 GLN A C 1
ATOM 1178 O O . GLN A 1 147 ? 8.375 -39.281 -0.109 1 57.72 147 GLN A O 1
ATOM 1183 N N . LEU A 1 148 ? 9.789 -39.5 1.653 1 57.47 148 LEU A N 1
ATOM 1184 C CA . LEU A 1 148 ? 9.977 -38.062 1.746 1 57.47 148 LEU A CA 1
ATOM 1185 C C . LEU A 1 148 ? 10.711 -37.531 0.517 1 57.47 148 LEU A C 1
ATOM 1187 O O . LEU A 1 148 ? 10.359 -36.469 -0.009 1 57.47 148 LEU A O 1
ATOM 1191 N N . GLN A 1 149 ? 11.766 -38.312 0.115 1 53.53 149 GLN A N 1
ATOM 1192 C CA . GLN A 1 149 ? 12.492 -37.906 -1.088 1 53.53 149 GLN A CA 1
ATOM 1193 C C . GLN A 1 149 ? 11.578 -37.938 -2.309 1 53.53 149 GLN A C 1
ATOM 1195 O O . GLN A 1 149 ? 11.664 -37.031 -3.158 1 53.53 149 GLN A O 1
ATOM 1200 N N . GLU A 1 150 ? 10.828 -38.969 -2.422 1 53.91 150 GLU A N 1
ATOM 1201 C CA . GLU A 1 150 ? 9.875 -39.031 -3.529 1 53.91 150 GLU A CA 1
ATOM 1202 C C . GLU A 1 150 ? 8.867 -37.906 -3.459 1 53.91 150 GLU A C 1
ATOM 1204 O O . GLU A 1 150 ? 8.5 -37.344 -4.488 1 53.91 150 GLU A O 1
ATOM 1209 N N . GLN A 1 151 ? 8.43 -37.594 -2.277 1 55.75 151 GLN A N 1
ATOM 1210 C CA . GLN A 1 151 ? 7.5 -36.469 -2.109 1 55.75 151 GLN A CA 1
ATOM 1211 C C . GLN A 1 151 ? 8.156 -35.156 -2.498 1 55.75 151 GLN A C 1
ATOM 1213 O O . GLN A 1 151 ? 7.52 -34.281 -3.115 1 55.75 151 GLN A O 1
ATOM 1218 N N . GLN A 1 152 ? 9.328 -35.031 -2.121 1 55.81 152 GLN A N 1
ATOM 1219 C CA . GLN A 1 152 ? 10.062 -33.812 -2.484 1 55.81 152 GLN A CA 1
ATOM 1220 C C . GLN A 1 152 ? 10.25 -33.719 -3.996 1 55.81 152 GLN A C 1
ATOM 1222 O O . GLN A 1 152 ? 10.133 -32.625 -4.574 1 55.81 152 GLN A O 1
ATOM 1227 N N . VAL A 1 153 ? 10.633 -34.875 -4.617 1 51.19 153 VAL A N 1
ATOM 1228 C CA . VAL A 1 153 ? 10.812 -34.906 -6.062 1 51.19 153 VAL A CA 1
ATOM 1229 C C . VAL A 1 153 ? 9.492 -34.594 -6.758 1 51.19 153 VAL A C 1
ATOM 1231 O O . VAL A 1 153 ? 9.461 -33.812 -7.727 1 51.19 153 VAL A O 1
ATOM 1234 N N . GLN A 1 154 ? 8.477 -35.125 -6.297 1 52.59 154 GLN A N 1
ATOM 1235 C CA . GLN A 1 154 ? 7.16 -34.875 -6.891 1 52.59 154 GLN A CA 1
ATOM 1236 C C . GLN A 1 154 ? 6.707 -33.438 -6.676 1 52.59 154 GLN A C 1
ATOM 1238 O O . GLN A 1 154 ? 6.121 -32.844 -7.57 1 52.59 154 GLN A O 1
ATOM 1243 N N . ALA A 1 155 ? 6.953 -33 -5.5 1 57.97 155 ALA A N 1
ATOM 1244 C CA . ALA A 1 155 ? 6.656 -31.594 -5.23 1 57.97 155 ALA A CA 1
ATOM 1245 C C . ALA A 1 155 ? 7.434 -30.672 -6.168 1 57.97 155 ALA A C 1
ATOM 1247 O O . ALA A 1 155 ? 6.895 -29.688 -6.676 1 57.97 155 ALA A O 1
ATOM 1248 N N . ALA A 1 156 ? 8.531 -31.094 -6.477 1 57.88 156 ALA A N 1
ATOM 1249 C CA . ALA A 1 156 ? 9.367 -30.344 -7.402 1 57.88 156 ALA A CA 1
ATOM 1250 C C . ALA A 1 156 ? 8.836 -30.438 -8.828 1 57.88 156 ALA A C 1
ATOM 1252 O O . ALA A 1 156 ? 8.836 -29.453 -9.57 1 57.88 156 ALA A O 1
ATOM 1253 N N . ALA A 1 157 ? 8.336 -31.594 -9.164 1 55.97 157 ALA A N 1
ATOM 1254 C CA . ALA A 1 157 ? 7.777 -31.797 -10.5 1 55.97 157 ALA A CA 1
ATOM 1255 C C . ALA A 1 157 ? 6.5 -30.969 -10.688 1 55.97 157 ALA A C 1
ATOM 1257 O O . ALA A 1 157 ? 6.301 -30.359 -11.742 1 55.97 157 ALA A O 1
ATOM 1258 N N . ALA A 1 158 ? 5.684 -31.031 -9.727 1 60.28 158 ALA A N 1
ATOM 1259 C CA . ALA A 1 158 ? 4.461 -30.25 -9.781 1 60.28 158 ALA A CA 1
ATOM 1260 C C . ALA A 1 158 ? 4.777 -28.75 -9.875 1 60.28 158 ALA A C 1
ATOM 1262 O O . ALA A 1 158 ? 4.16 -28.031 -10.656 1 60.28 158 ALA A O 1
ATOM 1263 N N . ALA A 1 159 ? 5.723 -28.484 -9.18 1 68.75 159 ALA A N 1
ATOM 1264 C CA . ALA A 1 159 ? 6.172 -27.094 -9.242 1 68.75 159 ALA A CA 1
ATOM 1265 C C . ALA A 1 159 ? 6.742 -26.766 -10.617 1 68.75 159 ALA A C 1
ATOM 1267 O O . ALA A 1 159 ? 6.508 -25.672 -11.148 1 68.75 159 ALA A O 1
ATOM 1268 N N . SER A 1 160 ? 7.32 -27.875 -11.18 1 77.06 160 SER A N 1
ATOM 1269 C CA . SER A 1 160 ? 7.91 -27.672 -12.5 1 77.06 160 SER A CA 1
ATOM 1270 C C . SER A 1 160 ? 6.836 -27.547 -13.578 1 77.06 160 SER A C 1
ATOM 1272 O O . SER A 1 160 ? 6.941 -26.719 -14.484 1 77.06 160 SER A O 1
ATOM 1274 N N . GLY A 1 161 ? 5.773 -28.422 -13.43 1 85.12 161 GLY A N 1
ATOM 1275 C CA . GLY A 1 161 ? 4.68 -28.328 -14.383 1 85.12 161 GLY A CA 1
ATOM 1276 C C . GLY A 1 161 ? 3.938 -27 -14.305 1 85.12 161 GLY A C 1
ATOM 1277 O O . GLY A 1 161 ? 3.611 -26.406 -15.336 1 85.12 161 GLY A O 1
ATOM 1278 N N . PHE A 1 162 ? 3.725 -26.578 -13.117 1 91 162 PHE A N 1
ATOM 1279 C CA . PHE A 1 162 ? 3.082 -25.297 -12.922 1 91 162 PHE A CA 1
ATOM 1280 C C . PHE A 1 162 ? 3.936 -24.172 -13.508 1 91 162 PHE A C 1
ATOM 1282 O O . PHE A 1 162 ? 3.424 -23.297 -14.219 1 91 162 PHE A O 1
ATOM 1289 N N . ASP A 1 163 ? 5.156 -24.203 -13.234 1 91.75 163 ASP A N 1
ATOM 1290 C CA . ASP A 1 163 ? 6.078 -23.172 -13.703 1 91.75 163 ASP A CA 1
ATOM 1291 C C . ASP A 1 163 ? 6.078 -23.109 -15.227 1 91.75 163 ASP A C 1
ATOM 1293 O O . ASP A 1 163 ? 6.023 -22.016 -15.805 1 91.75 163 ASP A O 1
ATOM 1297 N N . ALA A 1 164 ? 6.16 -24.281 -15.844 1 92.25 164 ALA A N 1
ATOM 1298 C CA . ALA A 1 164 ? 6.199 -24.344 -17.297 1 92.25 164 ALA A CA 1
ATOM 1299 C C . ALA A 1 164 ? 4.906 -23.812 -17.906 1 92.25 164 ALA A C 1
ATOM 1301 O O . ALA A 1 164 ? 4.938 -23.016 -18.859 1 92.25 164 ALA A O 1
ATOM 1302 N N . ALA A 1 165 ? 3.83 -24.266 -17.375 1 94.38 165 ALA A N 1
ATOM 1303 C CA . ALA A 1 165 ? 2.527 -23.844 -17.875 1 94.38 165 ALA A CA 1
ATOM 1304 C C . ALA A 1 165 ? 2.305 -22.344 -17.656 1 94.38 165 ALA A C 1
ATOM 1306 O O . ALA A 1 165 ? 1.795 -21.656 -18.531 1 94.38 165 ALA A O 1
ATOM 1307 N N . LEU A 1 166 ? 2.686 -21.859 -16.516 1 95.19 166 LEU A N 1
ATOM 1308 C CA . LEU A 1 166 ? 2.553 -20.438 -16.203 1 95.19 166 LEU A CA 1
ATOM 1309 C C . LEU A 1 166 ? 3.418 -19.594 -17.125 1 95.19 166 LEU A C 1
ATOM 1311 O O . LEU A 1 166 ? 2.955 -18.594 -17.656 1 95.19 166 LEU A O 1
ATOM 1315 N N . SER A 1 167 ? 4.613 -20.016 -17.328 1 94.38 167 SER A N 1
ATOM 1316 C CA . SER A 1 167 ? 5.527 -19.281 -18.203 1 94.38 167 SER A CA 1
ATOM 1317 C C . SER A 1 167 ? 4.992 -19.203 -19.625 1 94.38 167 SER A C 1
ATOM 1319 O O . SER A 1 167 ? 5.047 -18.156 -20.266 1 94.38 167 SER A O 1
ATOM 1321 N N . ALA A 1 168 ? 4.5 -20.328 -20.109 1 95.88 168 ALA A N 1
ATOM 1322 C CA . ALA A 1 168 ? 3.926 -20.359 -21.438 1 95.88 168 ALA A CA 1
ATOM 1323 C C . ALA A 1 168 ? 2.742 -19.406 -21.562 1 95.88 168 ALA A C 1
ATOM 1325 O O . ALA A 1 168 ? 2.621 -18.672 -22.547 1 95.88 168 ALA A O 1
ATOM 1326 N N . PHE A 1 169 ? 1.926 -19.391 -20.578 1 97.31 169 PHE A N 1
ATOM 1327 C CA . PHE A 1 169 ? 0.75 -18.531 -20.594 1 97.31 169 PHE A CA 1
ATOM 1328 C C . PHE A 1 169 ? 1.153 -17.062 -20.547 1 97.31 169 PHE A C 1
ATOM 1330 O O . PHE A 1 169 ? 0.681 -16.25 -21.344 1 97.31 169 PHE A O 1
ATOM 1337 N N . LEU A 1 170 ? 2.049 -16.719 -19.578 1 96.44 170 LEU A N 1
ATOM 1338 C CA . LEU A 1 170 ? 2.469 -15.328 -19.422 1 96.44 170 LEU A CA 1
ATOM 1339 C C . LEU A 1 170 ? 3.119 -14.805 -20.688 1 96.44 170 LEU A C 1
ATOM 1341 O O . LEU A 1 170 ? 2.896 -13.656 -21.078 1 96.44 170 LEU A O 1
ATOM 1345 N N . SER A 1 171 ? 3.895 -15.633 -21.375 1 94.88 171 SER A N 1
ATOM 1346 C CA . SER A 1 171 ? 4.586 -15.234 -22.594 1 94.88 171 SER A CA 1
ATOM 1347 C C . SER A 1 171 ? 3.602 -15.016 -23.734 1 94.88 171 SER A C 1
ATOM 1349 O O . SER A 1 171 ? 3.936 -14.375 -24.734 1 94.88 171 SER A O 1
ATOM 1351 N N . SER A 1 172 ? 2.398 -15.523 -23.641 1 95.75 172 SER A N 1
ATOM 1352 C CA . SER A 1 172 ? 1.387 -15.391 -24.688 1 95.75 172 SER A CA 1
ATOM 1353 C C . SER A 1 172 ? 0.588 -14.102 -24.516 1 95.75 172 SER A C 1
ATOM 1355 O O . SER A 1 172 ? -0.158 -13.711 -25.422 1 95.75 172 SER A O 1
ATOM 1357 N N . LEU A 1 173 ? 0.673 -13.469 -23.375 1 94.81 173 LEU A N 1
ATOM 1358 C CA . LEU A 1 173 ? -0.11 -12.273 -23.078 1 94.81 173 LEU A CA 1
ATOM 1359 C C . LEU A 1 173 ? 0.424 -11.07 -23.859 1 94.81 173 LEU A C 1
ATOM 1361 O O . LEU A 1 173 ? 1.632 -10.953 -24.078 1 94.81 173 LEU A O 1
ATOM 1365 N N . LYS A 1 174 ? -0.487 -10.086 -24.188 1 89.06 174 LYS A N 1
ATOM 1366 C CA . LYS A 1 174 ? -0.149 -8.922 -25 1 89.06 174 LYS A CA 1
ATOM 1367 C C . LYS A 1 174 ? 0.815 -7.996 -24.266 1 89.06 174 LYS A C 1
ATOM 1369 O O . LYS A 1 174 ? 1.569 -7.25 -24.891 1 89.06 174 LYS A O 1
ATOM 1374 N N . TYR A 1 175 ? 0.825 -8.008 -23.031 1 89.56 175 TYR A N 1
ATOM 1375 C CA . TYR A 1 175 ? 1.64 -7.09 -22.25 1 89.56 175 TYR A CA 1
ATOM 1376 C C . TYR A 1 175 ? 2.807 -7.82 -21.594 1 89.56 175 TYR A C 1
ATOM 1378 O O . TYR A 1 175 ? 3.309 -7.395 -20.547 1 89.56 175 TYR A O 1
ATOM 1386 N N . TYR A 1 176 ? 3.242 -8.875 -22.109 1 88.25 176 TYR A N 1
ATOM 1387 C CA . TYR A 1 176 ? 4.41 -9.578 -21.594 1 88.25 176 TYR A CA 1
ATOM 1388 C C . TYR A 1 176 ? 5.676 -8.75 -21.797 1 88.25 176 TYR A C 1
ATOM 1390 O O . TYR A 1 176 ? 5.879 -8.164 -22.859 1 88.25 176 TYR A O 1
ATOM 1398 N N . MET B 1 1 ? -14.328 14.336 -2.947 1 91.25 1 MET B N 1
ATOM 1399 C CA . MET B 1 1 ? -14.531 14.219 -1.506 1 91.25 1 MET B CA 1
ATOM 1400 C C . MET B 1 1 ? -13.25 13.781 -0.81 1 91.25 1 MET B C 1
ATOM 1402 O O . MET B 1 1 ? -12.508 12.945 -1.333 1 91.25 1 MET B O 1
ATOM 1406 N N . ILE B 1 2 ? -13.008 14.422 0.318 1 94 2 ILE B N 1
ATOM 1407 C CA . ILE B 1 2 ? -11.852 14.07 1.134 1 94 2 ILE B CA 1
ATOM 1408 C C . ILE B 1 2 ? -12.289 13.18 2.293 1 94 2 ILE B C 1
ATOM 1410 O O . ILE B 1 2 ? -13.25 13.484 2.994 1 94 2 ILE B O 1
ATOM 1414 N N . TYR B 1 3 ? -11.547 12.141 2.473 1 91.31 3 TYR B N 1
ATOM 1415 C CA . TYR B 1 3 ? -11.922 11.203 3.523 1 91.31 3 TYR B CA 1
ATOM 1416 C C . TYR B 1 3 ? -11.148 11.484 4.809 1 91.31 3 TYR B C 1
ATOM 1418 O O . TYR B 1 3 ? -11.727 11.469 5.898 1 91.31 3 TYR B O 1
ATOM 1426 N N . ASN B 1 4 ? -9.906 11.664 4.707 1 91.31 4 ASN B N 1
ATOM 1427 C CA . ASN B 1 4 ? -9.094 11.898 5.895 1 91.31 4 ASN B CA 1
ATOM 1428 C C . ASN B 1 4 ? -7.762 12.562 5.539 1 91.31 4 ASN B C 1
ATOM 1430 O O . ASN B 1 4 ? -7.395 12.641 4.367 1 91.31 4 ASN B O 1
ATOM 1434 N N . PHE B 1 5 ? -7.164 13.148 6.598 1 93.88 5 PHE B N 1
ATOM 1435 C CA . PHE B 1 5 ? -5.855 13.789 6.516 1 93.88 5 PHE B CA 1
ATOM 1436 C C . PHE B 1 5 ? -4.969 13.359 7.68 1 93.88 5 PHE B C 1
ATOM 1438 O O . PHE B 1 5 ? -5.418 13.328 8.828 1 93.88 5 PHE B O 1
ATOM 1445 N N . TYR B 1 6 ? -3.684 13.008 7.297 1 93.38 6 TYR B N 1
ATOM 1446 C CA . TYR B 1 6 ? -2.711 12.617 8.312 1 93.38 6 TYR B CA 1
ATOM 1447 C C . TYR B 1 6 ? -1.403 13.383 8.133 1 93.38 6 TYR B C 1
ATOM 1449 O O . TYR B 1 6 ? -0.98 13.648 7.008 1 93.38 6 TYR B O 1
ATOM 1457 N N . LEU B 1 7 ? -0.781 13.656 9.266 1 94.88 7 LEU B N 1
ATOM 1458 C CA . LEU B 1 7 ? 0.57 14.203 9.289 1 94.88 7 LEU B CA 1
ATOM 1459 C C . LEU B 1 7 ? 1.494 13.336 10.141 1 94.88 7 LEU B C 1
ATOM 1461 O O . LEU B 1 7 ? 1.202 13.07 11.305 1 94.88 7 LEU B O 1
ATOM 1465 N N . TYR B 1 8 ? 2.588 12.891 9.461 1 93.56 8 TYR B N 1
ATOM 1466 C CA . TYR B 1 8 ? 3.557 12.055 10.164 1 93.56 8 TYR B CA 1
ATOM 1467 C C . TYR B 1 8 ? 4.93 12.719 10.195 1 93.56 8 TYR B C 1
ATOM 1469 O O . TYR B 1 8 ? 5.293 13.453 9.273 1 93.56 8 TYR B O 1
ATOM 1477 N N . ASN B 1 9 ? 5.699 12.406 11.312 1 92 9 ASN B N 1
ATOM 1478 C CA . ASN B 1 9 ? 7.117 12.758 11.258 1 92 9 ASN B CA 1
ATOM 1479 C C . ASN B 1 9 ? 7.953 11.617 10.688 1 92 9 ASN B C 1
ATOM 1481 O O . ASN B 1 9 ? 7.414 10.586 10.281 1 92 9 ASN B O 1
ATOM 1485 N N . ARG B 1 10 ? 9.227 11.859 10.68 1 91.31 10 ARG B N 1
ATOM 1486 C CA . ARG B 1 10 ? 10.156 10.938 10.039 1 91.31 10 ARG B CA 1
ATOM 1487 C C . ARG B 1 10 ? 10.148 9.578 10.727 1 91.31 10 ARG B C 1
ATOM 1489 O O . ARG B 1 10 ? 10.359 8.547 10.086 1 91.31 10 ARG B O 1
ATOM 1496 N N . GLN B 1 11 ? 9.805 9.562 12.016 1 90.38 11 GLN B N 1
ATOM 1497 C CA . GLN B 1 11 ? 9.844 8.328 12.805 1 90.38 11 GLN B CA 1
ATOM 1498 C C . GLN B 1 11 ? 8.539 7.555 12.68 1 90.38 11 GLN B C 1
ATOM 1500 O O . GLN B 1 11 ? 8.414 6.449 13.211 1 90.38 11 GLN B O 1
ATOM 1505 N N . GLY B 1 12 ? 7.57 8.117 12 1 91.56 12 GLY B N 1
ATOM 1506 C CA . GLY B 1 12 ? 6.301 7.426 11.812 1 91.56 12 GLY B CA 1
ATOM 1507 C C . GLY B 1 12 ? 5.273 7.773 12.875 1 91.56 12 GLY B C 1
ATOM 1508 O O . GLY B 1 12 ? 4.227 7.129 12.961 1 91.56 12 GLY B O 1
ATOM 1509 N N . VAL B 1 13 ? 5.605 8.727 13.68 1 88.94 13 VAL B N 1
ATOM 1510 C CA . VAL B 1 13 ? 4.656 9.188 14.68 1 88.94 13 VAL B CA 1
ATOM 1511 C C . VAL B 1 13 ? 3.611 10.094 14.031 1 88.94 13 VAL B C 1
ATOM 1513 O O . VAL B 1 13 ? 3.955 11.016 13.289 1 88.94 13 VAL B O 1
ATOM 1516 N N . CYS B 1 14 ? 2.336 9.766 14.305 1 90.56 14 CYS B N 1
ATOM 1517 C CA . CYS B 1 14 ? 1.258 10.602 13.789 1 90.56 14 CYS B CA 1
ATOM 1518 C C . CYS B 1 14 ? 1.152 11.906 14.578 1 90.56 14 CYS B C 1
ATOM 1520 O O . CYS B 1 14 ? 0.807 11.891 15.758 1 90.56 14 CYS B O 1
ATOM 1522 N N . LEU B 1 15 ? 1.374 13 13.93 1 89.44 15 LEU B N 1
ATOM 1523 C CA . LEU B 1 15 ? 1.359 14.305 14.578 1 89.44 15 LEU B CA 1
ATOM 1524 C C . LEU B 1 15 ? -0.035 14.922 14.531 1 89.44 15 LEU B C 1
ATOM 1526 O O . LEU B 1 15 ? -0.377 15.766 15.367 1 89.44 15 LEU B O 1
ATOM 1530 N N . TYR B 1 16 ? -0.736 14.555 13.586 1 90.25 16 TYR B N 1
ATOM 1531 C CA . TYR B 1 16 ? -2.057 15.148 13.383 1 90.25 16 TYR B CA 1
ATOM 1532 C C . TYR B 1 16 ? -2.926 14.242 12.516 1 90.25 1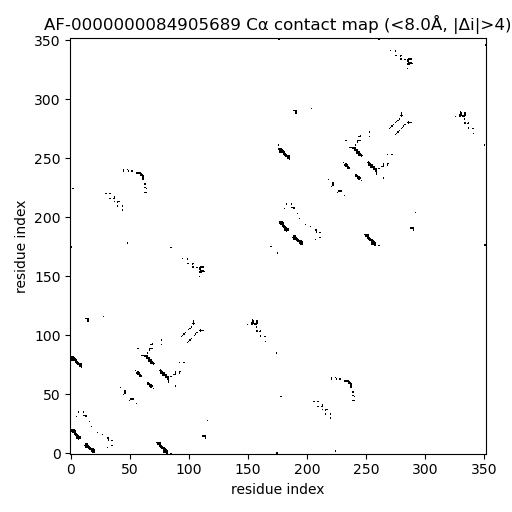6 TYR B C 1
ATOM 1534 O O . TYR B 1 16 ? -2.443 13.648 11.547 1 90.25 16 TYR B O 1
ATOM 1542 N N . GLN B 1 17 ? -4.16 14.141 12.883 1 90.06 17 GLN B N 1
ATOM 1543 C CA . GLN B 1 17 ? -5.129 13.367 12.117 1 90.06 17 GLN B CA 1
ATOM 1544 C C . GLN B 1 17 ? -6.473 14.094 12.039 1 90.06 17 GLN B C 1
ATOM 1546 O O . GLN B 1 17 ? -6.922 14.68 13.031 1 90.06 17 GLN B O 1
ATOM 1551 N N . LYS B 1 18 ? -7.039 14.086 10.875 1 89.06 18 LYS B N 1
ATOM 1552 C CA . LYS B 1 18 ? -8.367 14.656 10.672 1 89.06 18 LYS B CA 1
ATOM 1553 C C . LYS B 1 18 ? -9.227 13.75 9.797 1 89.06 18 LYS B C 1
ATOM 1555 O O . LYS B 1 18 ? -8.828 13.398 8.68 1 89.06 18 LYS B O 1
ATOM 1560 N N . ASP B 1 19 ? -10.359 13.336 10.297 1 87.44 19 ASP B N 1
ATOM 1561 C CA . ASP B 1 19 ? -11.32 12.555 9.531 1 87.44 19 ASP B CA 1
ATOM 1562 C C . ASP B 1 19 ? -12.43 13.438 8.969 1 87.44 19 ASP B C 1
ATOM 1564 O O . ASP B 1 19 ? -13.07 14.18 9.719 1 87.44 19 ASP B O 1
ATOM 1568 N N . LEU B 1 20 ? -12.578 13.414 7.793 1 86.94 20 LEU B N 1
ATOM 1569 C CA . LEU B 1 20 ? -13.562 14.281 7.152 1 86.94 20 LEU B CA 1
ATOM 1570 C C . LEU B 1 20 ? -14.758 13.477 6.668 1 86.94 20 LEU B C 1
ATOM 1572 O O . LEU B 1 20 ? -15.797 14.047 6.32 1 86.94 20 LEU B O 1
ATOM 1576 N N . LYS B 1 21 ? -14.461 12.117 6.547 1 76.19 21 LYS B N 1
ATOM 1577 C CA . LYS B 1 21 ? -15.625 11.312 6.195 1 76.19 21 LYS B CA 1
ATOM 1578 C C . LYS B 1 21 ? -16.594 11.203 7.375 1 76.19 21 LYS B C 1
ATOM 1580 O O . LYS B 1 21 ? -16.156 10.992 8.516 1 76.19 21 LYS B O 1
ATOM 1585 N N . ARG B 1 22 ? -17.766 11.688 7.336 1 60 22 ARG B N 1
ATOM 1586 C CA . ARG B 1 22 ? -18.812 11.688 8.359 1 60 22 ARG B CA 1
ATOM 1587 C C . ARG B 1 22 ? -19.047 10.281 8.891 1 60 22 ARG B C 1
ATOM 1589 O O . ARG B 1 22 ? -19.031 9.312 8.125 1 60 22 ARG B O 1
ATOM 1596 N N . GLY B 1 23 ? -19.047 10.023 10.289 1 55.66 23 GLY B N 1
ATOM 1597 C CA . GLY B 1 23 ? -19.516 8.828 10.969 1 55.66 23 GLY B CA 1
ATOM 1598 C C . GLY B 1 23 ? -18.406 7.945 11.477 1 55.66 23 GLY B C 1
ATOM 1599 O O . GLY B 1 23 ? -18.656 6.938 12.148 1 55.66 23 GLY B O 1
ATOM 1600 N N . SER B 1 24 ? -17.297 7.953 10.898 1 52.91 24 SER B N 1
ATOM 1601 C CA . SER B 1 24 ? -16.375 6.914 11.344 1 52.91 24 SER B CA 1
ATOM 1602 C C . SER B 1 24 ? -15.555 7.375 12.547 1 52.91 24 SER B C 1
ATOM 1604 O O . SER B 1 24 ? -14.734 8.289 12.438 1 52.91 24 SER B O 1
ATOM 1606 N N . LYS B 1 25 ? -16.156 7.473 13.68 1 47.28 25 LYS B N 1
ATOM 1607 C CA . LYS B 1 25 ? -15.414 7.727 14.906 1 47.28 25 LYS B CA 1
ATOM 1608 C C . LYS B 1 25 ? -14.328 6.676 15.117 1 47.28 25 LYS B C 1
ATOM 1610 O O . LYS B 1 25 ? -14.562 5.652 15.766 1 47.28 25 LYS B O 1
ATOM 1615 N N . GLN B 1 26 ? -13.633 6.09 14.211 1 52.56 26 GLN B N 1
ATOM 1616 C CA . GLN B 1 26 ? -12.812 4.922 14.531 1 52.56 26 GLN B CA 1
ATOM 1617 C C . GLN B 1 26 ? -11.562 5.324 15.305 1 52.56 26 GLN B C 1
ATOM 1619 O O . GLN B 1 26 ? -11.086 6.457 15.188 1 52.56 26 GLN B O 1
ATOM 1624 N N . GLN B 1 27 ? -11.18 4.469 16.219 1 54.06 27 GLN B N 1
ATOM 1625 C CA . GLN B 1 27 ? -10 4.539 17.078 1 54.06 27 GLN B CA 1
ATOM 1626 C C . GLN B 1 27 ? -8.766 4.957 16.281 1 54.06 27 GLN B C 1
ATOM 1628 O O . GLN B 1 27 ? -8.438 4.336 15.273 1 54.06 27 GLN B O 1
ATOM 1633 N N . ARG B 1 28 ? -8.297 6.113 16.516 1 59.5 28 ARG B N 1
ATOM 1634 C CA . ARG B 1 28 ? -7.234 6.891 15.883 1 59.5 28 ARG B CA 1
ATOM 1635 C C . ARG B 1 28 ? -5.949 6.078 15.789 1 59.5 28 ARG B C 1
ATOM 1637 O O . ARG B 1 28 ? -5.32 6.023 14.727 1 59.5 28 ARG B O 1
ATOM 1644 N N . SER B 1 29 ? -5.652 5.332 16.844 1 62.81 29 SER B N 1
ATOM 1645 C CA . SER B 1 29 ? -4.262 4.918 17.031 1 62.81 29 SER B CA 1
ATOM 1646 C C . SER B 1 29 ? -3.914 3.738 16.125 1 62.81 29 SER B C 1
ATOM 1648 O O . SER B 1 29 ? -2.887 3.756 15.445 1 62.81 29 SER B O 1
ATOM 1650 N N . ASP B 1 30 ? -4.824 2.811 15.906 1 73.5 30 ASP B N 1
ATOM 1651 C CA . ASP B 1 30 ? -4.438 1.601 15.188 1 73.5 30 ASP B CA 1
ATOM 1652 C C . ASP B 1 30 ? -4.414 1.841 13.68 1 73.5 30 ASP B C 1
ATOM 1654 O O . ASP B 1 30 ? -3.578 1.278 12.969 1 73.5 30 ASP B O 1
ATOM 1658 N N . THR B 1 31 ? -5.039 2.852 13.359 1 79.88 31 THR B N 1
ATOM 1659 C CA . THR B 1 31 ? -5.164 3.096 11.93 1 79.88 31 THR B CA 1
ATOM 1660 C C . THR B 1 31 ? -3.977 3.904 11.406 1 79.88 31 THR B C 1
ATOM 1662 O O . THR B 1 31 ? -3.465 3.637 10.32 1 79.88 31 THR B O 1
ATOM 1665 N N . ASP B 1 32 ? -3.576 4.742 12.32 1 84.88 32 ASP B N 1
ATOM 1666 C CA . ASP B 1 32 ? -2.465 5.59 11.898 1 84.88 32 ASP B CA 1
ATOM 1667 C C . ASP B 1 32 ? -1.184 4.777 11.727 1 84.88 32 ASP B C 1
ATOM 1669 O O . ASP B 1 32 ? -0.455 4.949 10.75 1 84.88 32 ASP B O 1
ATOM 1673 N N . LYS B 1 33 ? -1.011 3.928 12.656 1 88.38 33 LYS B N 1
ATOM 1674 C CA . LYS B 1 33 ? 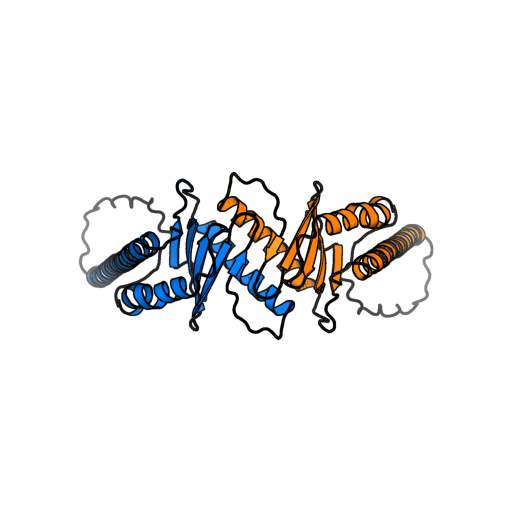0.172 3.078 12.555 1 88.38 33 LYS B CA 1
ATOM 1675 C C . LYS B 1 33 ? 0.096 2.172 11.328 1 88.38 33 LYS B C 1
ATOM 1677 O O . LYS B 1 33 ? 1.092 1.984 10.625 1 88.38 33 LYS B O 1
ATOM 1682 N N . LEU B 1 34 ? -1.012 1.703 11.141 1 89.5 34 LEU B N 1
ATOM 1683 C CA . LEU B 1 34 ? -1.225 0.855 9.969 1 89.5 34 LEU B CA 1
ATOM 1684 C C . LEU B 1 34 ? -0.918 1.615 8.688 1 89.5 34 LEU B C 1
ATOM 1686 O O . LEU B 1 34 ? -0.23 1.098 7.805 1 89.5 34 LEU B O 1
ATOM 1690 N N . LEU B 1 35 ? -1.394 2.771 8.641 1 93.19 35 LEU B N 1
ATOM 1691 C CA . LEU B 1 35 ? -1.219 3.568 7.43 1 93.19 35 LEU B CA 1
ATOM 1692 C C . LEU B 1 35 ? 0.255 3.889 7.199 1 93.19 35 LEU B C 1
ATOM 1694 O O . LEU B 1 35 ? 0.745 3.795 6.07 1 93.19 35 LEU B O 1
ATOM 1698 N N . TYR B 1 36 ? 0.854 4.215 8.32 1 93.25 36 TYR B N 1
ATOM 1699 C CA . TYR B 1 36 ? 2.273 4.508 8.156 1 93.25 36 TYR B CA 1
ATOM 1700 C C . TYR B 1 36 ? 3.035 3.273 7.688 1 93.25 36 TYR B C 1
ATOM 1702 O O . TYR B 1 36 ? 3.898 3.363 6.812 1 93.25 36 TYR B O 1
ATOM 1710 N N . GLY B 1 37 ? 2.82 2.193 8.281 1 93.06 37 GLY B N 1
ATOM 1711 C CA . GLY B 1 37 ? 3.426 0.945 7.844 1 93.06 37 GLY B CA 1
ATOM 1712 C C . GLY B 1 37 ? 3.15 0.625 6.387 1 93.06 37 GLY B C 1
ATOM 1713 O O . GLY B 1 37 ? 4.035 0.153 5.672 1 93.06 37 GLY B O 1
ATOM 1714 N N . LEU B 1 38 ? 2.006 0.847 5.973 1 94.12 38 LEU B N 1
ATOM 1715 C CA . LEU B 1 38 ? 1.615 0.649 4.582 1 94.12 38 LEU B CA 1
ATOM 1716 C C . LEU B 1 38 ? 2.461 1.514 3.652 1 94.12 38 LEU B C 1
ATOM 1718 O O . LEU B 1 38 ? 3.016 1.018 2.668 1 94.12 38 LEU B O 1
ATOM 1722 N N . LEU B 1 39 ? 2.613 2.744 4 1 93.69 39 LEU B N 1
ATOM 1723 C CA . LEU B 1 39 ? 3.402 3.664 3.188 1 93.69 39 LEU B CA 1
ATOM 1724 C C . LEU B 1 39 ? 4.859 3.223 3.133 1 93.69 39 LEU B C 1
ATOM 1726 O O . LEU B 1 39 ? 5.496 3.301 2.078 1 93.69 39 LEU B O 1
ATOM 1730 N N . TYR B 1 40 ? 5.262 2.777 4.238 1 91.44 40 TYR B N 1
ATOM 1731 C CA . TYR B 1 40 ? 6.637 2.295 4.324 1 91.44 40 TYR B CA 1
ATOM 1732 C C . TYR B 1 40 ? 6.844 1.083 3.422 1 91.44 40 TYR B C 1
ATOM 1734 O O . TYR B 1 40 ? 7.793 1.043 2.635 1 91.44 40 TYR B O 1
ATOM 1742 N N . SER B 1 41 ? 5.984 0.144 3.561 1 91.38 41 SER B N 1
ATOM 1743 C CA . SER B 1 41 ? 6.066 -1.078 2.766 1 91.38 41 SER B CA 1
ATOM 1744 C C . SER B 1 41 ? 5.957 -0.775 1.274 1 91.38 41 SER B C 1
ATOM 1746 O O . SER B 1 41 ? 6.672 -1.37 0.462 1 91.38 41 SER B O 1
ATOM 1748 N N . LEU B 1 42 ? 5.125 0.115 0.908 1 92.56 42 LEU B N 1
ATOM 1749 C CA . LEU B 1 42 ? 4.93 0.507 -0.484 1 92.56 42 LEU B CA 1
ATOM 1750 C C . LEU B 1 42 ? 6.207 1.106 -1.063 1 92.56 42 LEU B C 1
ATOM 1752 O O . LEU B 1 42 ? 6.605 0.768 -2.18 1 92.56 42 LEU B O 1
ATOM 1756 N N . LYS B 1 43 ? 6.777 1.975 -0.292 1 90.06 43 LYS B N 1
ATOM 1757 C CA . LYS B 1 43 ? 8.016 2.602 -0.737 1 90.06 43 LYS B CA 1
ATOM 1758 C C . LYS B 1 43 ? 9.117 1.562 -0.95 1 90.06 43 LYS B C 1
ATOM 1760 O O . LYS B 1 43 ? 9.789 1.568 -1.979 1 90.06 43 LYS B O 1
ATOM 1765 N N . LYS B 1 44 ? 9.25 0.721 0.001 1 88.25 44 LYS B N 1
ATOM 1766 C CA . LYS B 1 44 ? 10.281 -0.312 -0.087 1 88.25 44 LYS B CA 1
ATOM 1767 C C . LYS B 1 44 ? 10.039 -1.229 -1.283 1 88.25 44 LYS B C 1
ATOM 1769 O O . LYS B 1 44 ? 10.977 -1.569 -2.01 1 88.25 44 LYS B O 1
ATOM 1774 N N . PHE B 1 45 ? 8.875 -1.594 -1.506 1 89.94 45 PHE B N 1
ATOM 1775 C CA . PHE B 1 45 ? 8.547 -2.502 -2.6 1 89.94 45 PHE B CA 1
ATOM 1776 C C . PHE B 1 45 ? 8.734 -1.815 -3.947 1 89.94 45 PHE B C 1
ATOM 1778 O O . PHE B 1 45 ? 9.234 -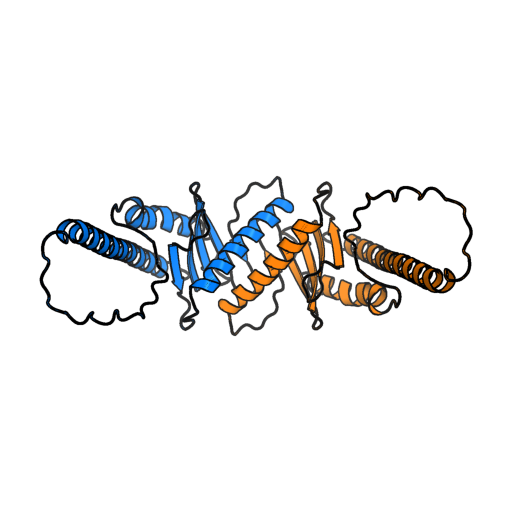2.422 -4.895 1 89.94 45 PHE B O 1
ATOM 1785 N N . ALA B 1 46 ? 8.297 -0.621 -4.043 1 88.06 46 ALA B N 1
ATOM 1786 C CA . ALA B 1 46 ? 8.484 0.142 -5.277 1 88.06 46 ALA B CA 1
ATOM 1787 C C . ALA B 1 46 ? 9.969 0.241 -5.637 1 88.06 46 ALA B C 1
ATOM 1789 O O . ALA B 1 46 ? 10.336 0.134 -6.809 1 88.06 46 ALA B O 1
ATOM 1790 N N . GLU B 1 47 ? 10.75 0.459 -4.633 1 86.88 47 GLU B N 1
ATOM 1791 C CA . GLU B 1 47 ? 12.195 0.537 -4.852 1 86.88 47 GLU B CA 1
ATOM 1792 C C . GLU B 1 47 ? 12.742 -0.778 -5.398 1 86.88 47 GLU B C 1
ATOM 1794 O O . GLU B 1 47 ? 13.688 -0.782 -6.184 1 86.88 47 GLU B O 1
ATOM 1799 N N . LYS B 1 48 ? 12.141 -1.806 -4.93 1 83.94 48 LYS B N 1
ATOM 1800 C CA . LYS B 1 48 ? 12.578 -3.123 -5.383 1 83.94 48 LYS B CA 1
ATOM 1801 C C . LYS B 1 48 ? 12.195 -3.359 -6.84 1 83.94 48 LYS B C 1
ATOM 1803 O O . LYS B 1 48 ? 12.961 -3.957 -7.602 1 83.94 48 LYS B O 1
ATOM 1808 N N . ILE B 1 49 ? 11.062 -2.949 -7.18 1 82.62 49 ILE B N 1
ATOM 1809 C CA . ILE B 1 49 ? 10.555 -3.131 -8.531 1 82.62 49 ILE B CA 1
ATOM 1810 C C . ILE B 1 49 ? 11.312 -2.219 -9.492 1 82.62 49 ILE B C 1
ATOM 1812 O O . ILE B 1 49 ? 11.609 -2.607 -10.625 1 82.62 49 ILE B O 1
ATOM 1816 N N . SER B 1 50 ? 11.586 -1.038 -8.953 1 83.56 50 SER B N 1
ATOM 1817 C CA . SER B 1 50 ? 12.258 -0.047 -9.789 1 83.56 50 SER B CA 1
ATOM 1818 C C . SER B 1 50 ? 13.391 0.633 -9.023 1 83.56 50 SER B C 1
ATOM 1820 O O . SER B 1 50 ? 13.281 1.804 -8.656 1 83.56 50 SER B O 1
ATOM 1822 N N . PRO B 1 51 ? 14.453 -0.08 -8.883 1 81.56 51 PRO B N 1
ATOM 1823 C CA . PRO B 1 51 ? 15.555 0.436 -8.07 1 81.56 51 PRO B CA 1
ATOM 1824 C C . PRO B 1 51 ? 16.156 1.722 -8.633 1 81.56 51 PRO B C 1
ATOM 1826 O O . PRO B 1 51 ? 16.719 2.527 -7.887 1 81.56 51 PRO B O 1
ATOM 1829 N N . ASN B 1 52 ? 15.984 1.936 -9.867 1 80.56 52 ASN B N 1
ATOM 1830 C CA . ASN B 1 52 ? 16.625 3.092 -10.492 1 80.56 52 ASN B CA 1
ATOM 1831 C C . ASN B 1 52 ? 15.672 4.289 -10.547 1 80.56 52 ASN B C 1
ATOM 1833 O O . ASN B 1 52 ? 16.062 5.375 -10.977 1 80.56 52 ASN B O 1
ATOM 1837 N N . ASP B 1 53 ? 14.477 4.004 -10.156 1 76.25 53 ASP B N 1
ATOM 1838 C CA . ASP B 1 53 ? 13.516 5.098 -10.133 1 76.25 53 ASP B CA 1
ATOM 1839 C C . ASP B 1 53 ? 13.453 5.746 -8.75 1 76.25 53 ASP B C 1
ATOM 1841 O O . ASP B 1 53 ? 12.773 5.242 -7.852 1 76.25 53 ASP B O 1
ATOM 1845 N N . LYS B 1 54 ? 14.227 6.676 -8.609 1 69.12 54 LYS B N 1
ATOM 1846 C CA . LYS B 1 54 ? 14.367 7.312 -7.301 1 69.12 54 LYS B CA 1
ATOM 1847 C C . LYS B 1 54 ? 13.203 8.258 -7.02 1 69.12 54 LYS B C 1
ATOM 1849 O O . LYS B 1 54 ? 13.312 9.141 -6.168 1 69.12 54 LYS B O 1
ATOM 1854 N N . LYS B 1 55 ? 12.156 8.047 -7.754 1 72.38 55 LYS B N 1
ATOM 1855 C CA . LYS B 1 55 ? 11.039 8.969 -7.551 1 72.38 55 LYS B CA 1
ATOM 1856 C C . LYS B 1 55 ? 10.336 8.695 -6.223 1 72.38 55 LYS B C 1
ATOM 1858 O O . LYS B 1 55 ? 10.219 7.543 -5.801 1 72.38 55 LYS B O 1
ATOM 1863 N N . ARG B 1 56 ? 10.062 9.781 -5.57 1 77.25 56 ARG B N 1
ATOM 1864 C CA . ARG B 1 56 ? 9.305 9.711 -4.324 1 77.25 56 ARG B CA 1
ATOM 1865 C C . ARG B 1 56 ? 7.883 9.219 -4.566 1 77.25 56 ARG B C 1
ATOM 1867 O O . ARG B 1 56 ? 7.289 9.523 -5.602 1 77.25 56 ARG B O 1
ATOM 1874 N N . PHE B 1 57 ? 7.48 8.461 -3.676 1 85.12 57 PHE B N 1
ATOM 1875 C CA . PHE B 1 57 ? 6.098 8.008 -3.732 1 85.12 57 PHE B CA 1
ATOM 1876 C C . PHE B 1 57 ? 5.137 9.18 -3.621 1 85.12 57 PHE B C 1
ATOM 1878 O O . PHE B 1 57 ? 5.277 10.023 -2.736 1 85.12 57 PHE B O 1
ATOM 1885 N N . ARG B 1 58 ? 4.148 9.234 -4.496 1 88.88 58 ARG B N 1
ATOM 1886 C CA . ARG B 1 58 ? 3.242 10.383 -4.527 1 88.88 58 ARG B CA 1
ATOM 1887 C C . ARG B 1 58 ? 1.803 9.938 -4.273 1 88.88 58 ARG B C 1
ATOM 1889 O O . ARG B 1 58 ? 1.067 10.602 -3.537 1 88.88 58 ARG B O 1
ATOM 1896 N N . SER B 1 59 ? 1.461 8.898 -4.918 1 93.06 59 SER B N 1
ATOM 1897 C CA . SER B 1 59 ? 0.062 8.5 -4.793 1 93.06 59 SER B CA 1
ATOM 1898 C C . SER B 1 59 ? -0.149 7.059 -5.242 1 93.06 59 SER B C 1
ATOM 1900 O O . SER B 1 59 ? 0.729 6.465 -5.875 1 93.06 59 SER B O 1
ATOM 1902 N N . TYR B 1 60 ? -1.185 6.5 -4.797 1 93.38 60 TYR B N 1
ATOM 1903 C CA . TYR B 1 60 ? -1.697 5.27 -5.387 1 93.38 60 TYR B CA 1
ATOM 1904 C C . TYR B 1 60 ? -3.221 5.258 -5.387 1 93.38 60 TYR B C 1
ATOM 1906 O O . TYR B 1 60 ? -3.855 6.02 -4.652 1 93.38 60 TYR B O 1
ATOM 1914 N N . LYS B 1 61 ? -3.74 4.43 -6.242 1 92 61 LYS B N 1
ATOM 1915 C CA . LYS B 1 61 ? -5.188 4.352 -6.422 1 92 61 LYS B CA 1
ATOM 1916 C C . LYS B 1 61 ? -5.68 2.916 -6.266 1 92 61 LYS B C 1
ATOM 1918 O O . LYS B 1 61 ? -5.086 1.985 -6.82 1 92 61 LYS B O 1
ATOM 1923 N N . THR B 1 62 ? -6.68 2.771 -5.426 1 89.94 62 THR B N 1
ATOM 1924 C CA . THR B 1 62 ? -7.367 1.491 -5.301 1 89.94 62 THR B CA 1
ATOM 1925 C C . THR B 1 62 ? -8.734 1.544 -5.973 1 89.94 62 THR B C 1
ATOM 1927 O O . THR B 1 62 ? -9.031 2.473 -6.727 1 89.94 62 THR B O 1
ATOM 1930 N N . ALA B 1 63 ? -9.516 0.516 -5.75 1 84.38 63 ALA B N 1
ATOM 1931 C CA . ALA B 1 63 ? -10.883 0.522 -6.27 1 84.38 63 ALA B CA 1
ATOM 1932 C C . ALA B 1 63 ? -11.789 1.397 -5.414 1 84.38 63 ALA B C 1
ATOM 1934 O O . ALA B 1 63 ? -12.891 1.758 -5.836 1 84.38 63 ALA B O 1
ATOM 1935 N N . THR B 1 64 ? -11.383 1.814 -4.191 1 85.94 64 THR B N 1
ATOM 1936 C CA . THR B 1 64 ? -12.281 2.469 -3.244 1 85.94 64 THR B CA 1
ATOM 1937 C C . THR B 1 64 ? -11.836 3.904 -2.982 1 85.94 64 THR B C 1
ATOM 1939 O O . THR B 1 64 ? -12.664 4.789 -2.77 1 85.94 64 THR B O 1
ATOM 1942 N N . TYR B 1 65 ? -10.523 4.113 -3.061 1 91 65 TYR B N 1
ATOM 1943 C CA . TYR B 1 65 ? -10.023 5.438 -2.705 1 91 65 TYR B CA 1
ATOM 1944 C C . TYR B 1 65 ? -8.672 5.703 -3.354 1 91 65 TYR B C 1
ATOM 1946 O O . TYR B 1 65 ? -8.047 4.789 -3.895 1 91 65 TYR B O 1
ATOM 1954 N N . LYS B 1 66 ? -8.32 6.961 -3.301 1 94.06 66 LYS B N 1
ATOM 1955 C CA . LYS B 1 66 ? -7.004 7.406 -3.744 1 94.06 66 LYS B CA 1
ATOM 1956 C C . LYS B 1 66 ? -6.219 8.031 -2.594 1 94.06 66 LYS B C 1
ATOM 1958 O O . LYS B 1 66 ? -6.77 8.805 -1.808 1 94.06 66 LYS B O 1
ATOM 1963 N N . LEU B 1 67 ? -4.977 7.605 -2.479 1 95.62 67 LEU B N 1
ATOM 1964 C CA . LEU B 1 67 ? -4.109 8.172 -1.451 1 95.62 67 LEU B CA 1
ATOM 1965 C C . LEU B 1 67 ? -3.059 9.086 -2.07 1 95.62 67 LEU B C 1
ATOM 1967 O O . LEU B 1 67 ? -2.463 8.75 -3.096 1 95.62 67 LEU B O 1
ATOM 1971 N N . HIS B 1 68 ? -2.885 10.258 -1.47 1 96.94 68 HIS B N 1
ATOM 1972 C CA . HIS B 1 68 ? -1.878 11.234 -1.869 1 96.94 68 HIS B CA 1
ATOM 1973 C C . HIS B 1 68 ? -0.88 11.484 -0.744 1 96.94 68 HIS B C 1
ATOM 1975 O O . HIS B 1 68 ? -1.265 11.57 0.425 1 96.94 68 HIS B O 1
ATOM 1981 N N . CYS B 1 69 ? 0.346 11.547 -1.155 1 96.81 69 CYS B N 1
ATOM 1982 C CA . CYS B 1 69 ? 1.384 11.742 -0.149 1 96.81 69 CYS B CA 1
ATOM 1983 C C . CYS B 1 69 ? 2.412 12.766 -0.615 1 96.81 69 CYS B C 1
ATOM 1985 O O . CYS B 1 69 ? 2.881 12.703 -1.754 1 96.81 69 CYS B O 1
ATOM 1987 N N . PHE B 1 70 ? 2.693 13.75 0.218 1 96.75 70 PHE B N 1
ATOM 1988 C CA . PHE B 1 70 ? 3.789 14.688 0.039 1 96.75 70 PHE B CA 1
ATOM 1989 C C . PHE B 1 70 ? 4.797 14.57 1.179 1 96.75 70 PHE B C 1
ATOM 1991 O O . PHE B 1 70 ? 4.441 14.75 2.346 1 96.75 70 PHE B O 1
ATOM 1998 N N . GLU B 1 71 ? 6.031 14.266 0.791 1 95.12 71 GLU B N 1
ATOM 1999 C CA . GLU B 1 71 ? 7.09 14.094 1.782 1 95.12 71 GLU B CA 1
ATOM 2000 C C . GLU B 1 71 ? 8.125 15.219 1.683 1 95.12 71 GLU B C 1
ATOM 2002 O O . GLU B 1 71 ? 8.648 15.492 0.6 1 95.12 71 GLU B O 1
ATOM 2007 N N . THR B 1 72 ? 8.453 15.789 2.809 1 95.25 72 THR B N 1
ATOM 2008 C CA . THR B 1 72 ? 9.469 16.828 2.846 1 95.25 72 THR B CA 1
ATOM 2009 C C . THR B 1 72 ? 10.859 16.234 3.016 1 95.25 72 THR B C 1
ATOM 2011 O O . THR B 1 72 ? 10.992 15.062 3.385 1 95.25 72 THR B O 1
ATOM 2014 N N . PRO B 1 73 ? 11.852 17.047 2.826 1 92.25 73 PRO B N 1
ATOM 2015 C CA . PRO B 1 73 ? 13.227 16.562 3.027 1 92.25 73 PRO B CA 1
ATOM 2016 C C . PRO B 1 73 ? 13.508 16.188 4.48 1 92.25 73 PRO B C 1
ATOM 2018 O O . PRO B 1 73 ? 14.344 15.312 4.746 1 92.25 73 PRO B O 1
ATOM 2021 N N . THR B 1 74 ? 12.789 16.797 5.441 1 92.25 74 THR B N 1
ATOM 2022 C CA . THR B 1 74 ? 12.992 16.5 6.855 1 92.25 74 THR B CA 1
ATOM 2023 C C . THR B 1 74 ? 12.258 15.227 7.254 1 92.25 74 THR B C 1
ATOM 2025 O O . THR B 1 74 ? 12.398 14.75 8.383 1 92.25 74 THR B O 1
ATOM 2028 N N . GLY B 1 75 ? 11.477 14.711 6.375 1 92.75 75 GLY B N 1
ATOM 2029 C CA . GLY B 1 75 ? 10.844 13.422 6.602 1 92.75 75 GLY B CA 1
ATOM 2030 C C . GLY B 1 75 ? 9.391 13.531 7.023 1 92.75 75 GLY B C 1
ATOM 2031 O O . GLY B 1 75 ? 8.766 12.531 7.375 1 92.75 75 GLY B O 1
ATOM 2032 N N . LEU B 1 76 ? 8.859 14.797 6.957 1 95.06 76 LEU B N 1
ATOM 2033 C CA . LEU B 1 76 ? 7.43 14.953 7.219 1 95.06 76 LEU B CA 1
ATOM 2034 C C . LEU B 1 76 ? 6.602 14.375 6.078 1 95.06 76 LEU B C 1
ATOM 2036 O O . LEU B 1 76 ? 6.945 14.547 4.906 1 95.06 76 LEU B O 1
ATOM 2040 N N . LYS B 1 77 ? 5.492 13.695 6.465 1 96.25 77 LYS B N 1
ATOM 2041 C CA . LYS B 1 77 ? 4.586 13.156 5.453 1 96.25 77 LYS B CA 1
ATOM 2042 C C . LYS B 1 77 ? 3.182 13.727 5.609 1 96.25 77 LYS B C 1
ATOM 2044 O O . LYS B 1 77 ? 2.561 13.586 6.664 1 96.25 77 LYS B O 1
ATOM 2049 N N . PHE B 1 78 ? 2.754 14.453 4.613 1 97.25 78 PHE B N 1
ATOM 2050 C CA . PHE B 1 78 ? 1.378 14.922 4.5 1 97.25 78 PHE B CA 1
ATOM 2051 C C . PHE B 1 78 ? 0.549 13.969 3.646 1 97.25 78 PHE B C 1
ATOM 2053 O O . PHE B 1 78 ? 0.789 13.836 2.445 1 97.25 78 PHE B O 1
ATOM 2060 N N . VAL B 1 79 ? -0.443 13.266 4.289 1 96.62 79 VAL B N 1
ATOM 2061 C CA . VAL B 1 79 ? -1.164 12.188 3.619 1 96.62 79 VAL B CA 1
ATOM 2062 C C . VAL B 1 79 ? -2.656 12.516 3.58 1 96.62 79 VAL B C 1
ATOM 2064 O O . VAL B 1 79 ? -3.242 12.891 4.598 1 96.62 79 VAL B O 1
ATOM 2067 N N . MET B 1 80 ? -3.227 12.398 2.41 1 96.38 80 MET B N 1
ATOM 2068 C CA . MET B 1 80 ? -4.656 12.648 2.244 1 96.38 80 MET B CA 1
ATOM 2069 C C . MET B 1 80 ? -5.309 11.539 1.423 1 96.38 80 MET B C 1
ATOM 2071 O O . MET B 1 80 ? -4.758 11.109 0.411 1 96.38 80 MET B O 1
ATOM 2075 N N . CYS B 1 81 ? -6.426 11.039 1.897 1 94.56 81 CYS B N 1
ATOM 2076 C CA . CYS B 1 81 ? -7.223 10.078 1.146 1 94.56 81 CYS B CA 1
ATOM 2077 C C . CYS B 1 81 ? -8.461 10.734 0.551 1 94.56 81 CYS B C 1
ATOM 2079 O O . CYS B 1 81 ? -9.148 11.508 1.229 1 94.56 81 CYS B O 1
ATOM 2081 N N . THR B 1 82 ? -8.734 10.438 -0.704 1 95.25 82 THR B N 1
ATOM 2082 C CA . THR B 1 82 ? -9.852 11.07 -1.396 1 95.25 82 THR B CA 1
ATOM 2083 C C . THR B 1 82 ? -10.633 10.039 -2.217 1 95.25 82 THR B C 1
ATOM 2085 O O . THR B 1 82 ? -10.227 8.875 -2.307 1 95.25 82 THR B O 1
ATOM 2088 N N . ASP B 1 83 ? -11.727 10.578 -2.73 1 92.81 83 ASP B N 1
ATOM 2089 C CA . ASP B 1 83 ? -12.461 9.805 -3.719 1 92.81 83 ASP B CA 1
ATOM 2090 C C . ASP B 1 83 ? -11.633 9.602 -4.984 1 92.81 83 ASP B C 1
ATOM 2092 O O . ASP B 1 83 ? -10.664 10.32 -5.227 1 92.81 83 ASP B O 1
ATOM 2096 N N . LEU B 1 84 ? -12 8.648 -5.848 1 90.44 84 LEU B N 1
ATOM 2097 C CA . LEU B 1 84 ? -11.234 8.234 -7.02 1 90.44 84 LEU B CA 1
ATOM 2098 C C . LEU B 1 84 ? -11.242 9.32 -8.086 1 90.44 84 LEU B C 1
ATOM 2100 O O . LEU B 1 84 ? -10.383 9.328 -8.977 1 90.44 84 LEU B O 1
ATOM 2104 N N . SER B 1 85 ? -12.156 10.195 -8.039 1 94.19 85 SER B N 1
ATOM 2105 C CA . SER B 1 85 ? -12.312 11.211 -9.078 1 94.19 85 SER B CA 1
ATOM 2106 C C . SER B 1 85 ? -11.32 12.359 -8.883 1 94.19 85 SER B C 1
ATOM 2108 O O . SER B 1 85 ? -11.125 13.172 -9.789 1 94.19 85 SER B O 1
ATOM 2110 N N . VAL B 1 86 ? -10.688 12.367 -7.77 1 94.69 86 VAL B N 1
ATOM 2111 C CA . VAL B 1 86 ? -9.781 13.477 -7.461 1 94.69 86 VAL B CA 1
ATOM 2112 C C . VAL B 1 86 ? -8.453 13.273 -8.188 1 94.69 86 VAL B C 1
ATOM 2114 O O . VAL B 1 86 ? -7.863 12.195 -8.133 1 94.69 86 VAL B O 1
ATOM 2117 N N . GLY B 1 87 ? -7.996 14.219 -8.891 1 93.38 87 GLY B N 1
ATOM 2118 C CA . GLY B 1 87 ? -6.75 14.164 -9.641 1 93.38 87 GLY B CA 1
ATOM 2119 C C . GLY B 1 87 ? -5.523 14.391 -8.773 1 93.38 87 GLY B C 1
ATOM 2120 O O . GLY B 1 87 ? -5.531 14.078 -7.582 1 93.38 87 GLY B O 1
ATOM 2121 N N . ASN B 1 88 ? -4.496 14.773 -9.391 1 93.81 88 ASN B N 1
ATOM 2122 C CA . ASN B 1 88 ? -3.236 15.055 -8.711 1 93.81 88 ASN B CA 1
ATOM 2123 C C . ASN B 1 88 ? -3.344 16.297 -7.82 1 93.81 88 ASN B C 1
ATOM 2125 O O . ASN B 1 88 ? -3.709 17.375 -8.289 1 93.81 88 ASN B O 1
ATOM 2129 N N . ILE B 1 89 ? -3.02 16.125 -6.566 1 96.62 89 ILE B N 1
ATOM 2130 C CA . ILE B 1 89 ? -3.168 17.25 -5.656 1 96.62 89 ILE B CA 1
ATOM 2131 C C . ILE B 1 89 ? -1.821 17.562 -5.008 1 96.62 89 ILE B C 1
ATOM 2133 O O . ILE B 1 89 ? -1.768 17.984 -3.852 1 96.62 89 ILE B O 1
ATOM 2137 N N . ASP B 1 90 ? -0.779 17.328 -5.629 1 95.56 90 ASP B N 1
ATOM 2138 C CA . ASP B 1 90 ? 0.558 17.594 -5.109 1 95.56 90 ASP B CA 1
ATOM 2139 C C . ASP B 1 90 ? 0.696 19.062 -4.68 1 95.56 90 ASP B C 1
ATOM 2141 O O . ASP B 1 90 ? 1.253 19.344 -3.619 1 95.56 90 ASP B O 1
ATOM 2145 N N . ARG B 1 91 ? 0.144 19.922 -5.434 1 96.69 91 ARG B N 1
ATOM 2146 C CA . ARG B 1 91 ? 0.252 21.344 -5.152 1 96.69 91 ARG B CA 1
ATOM 2147 C C . ARG B 1 91 ? -0.53 21.719 -3.895 1 96.69 91 ARG B C 1
ATOM 2149 O O . ARG B 1 91 ? -0.11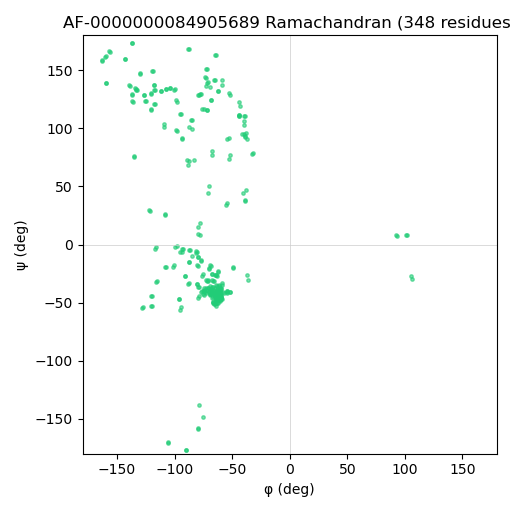1 22.578 -3.131 1 96.69 91 ARG B O 1
ATOM 2156 N N . ASP B 1 92 ? -1.642 21.062 -3.717 1 98 92 ASP B N 1
ATOM 2157 C CA . ASP B 1 92 ? -2.438 21.328 -2.521 1 98 92 ASP B CA 1
ATOM 2158 C C . ASP B 1 92 ? -1.7 20.875 -1.262 1 98 92 ASP B C 1
ATOM 2160 O O . ASP B 1 92 ? -1.684 21.594 -0.257 1 98 92 ASP B O 1
ATOM 2164 N N . LEU B 1 93 ? -1.1 19.75 -1.341 1 98.06 93 LEU B N 1
ATOM 2165 C CA . LEU B 1 93 ? -0.355 19.25 -0.19 1 98.06 93 LEU B CA 1
ATOM 2166 C C . LEU B 1 93 ? 0.866 20.125 0.089 1 98.06 93 LEU B C 1
ATOM 2168 O O . LEU B 1 93 ? 1.18 20.406 1.247 1 98.06 93 LEU B O 1
ATOM 2172 N N . GLU B 1 94 ? 1.462 20.516 -0.96 1 97.75 94 GLU B N 1
ATOM 2173 C CA . GLU B 1 94 ? 2.582 21.453 -0.807 1 97.75 94 GLU B CA 1
ATOM 2174 C C . GLU B 1 94 ? 2.131 22.766 -0.171 1 97.75 94 GLU B C 1
ATOM 2176 O O . GLU B 1 94 ? 2.844 23.328 0.655 1 97.75 94 GLU B O 1
ATOM 2181 N N . HIS B 1 95 ? 0.981 23.234 -0.57 1 98.25 95 HIS B N 1
ATOM 2182 C CA . HIS B 1 95 ? 0.413 24.453 -0.001 1 98.25 95 HIS B CA 1
ATOM 2183 C C . HIS B 1 95 ? 0.158 24.297 1.494 1 98.25 95 HIS B C 1
ATOM 2185 O O . HIS B 1 95 ? 0.458 25.203 2.279 1 98.25 95 HIS B O 1
ATOM 2191 N N . ILE B 1 96 ? -0.329 23.156 1.848 1 97.94 96 ILE B N 1
ATOM 2192 C CA . ILE B 1 96 ? -0.573 22.891 3.262 1 97.94 96 ILE B CA 1
ATOM 2193 C C . ILE B 1 96 ? 0.739 22.984 4.039 1 97.94 96 ILE B C 1
ATOM 2195 O O . ILE B 1 96 ? 0.792 23.578 5.113 1 97.94 96 ILE B O 1
ATOM 2199 N N . PHE B 1 97 ? 1.771 22.422 3.52 1 97.19 97 PHE B N 1
ATOM 2200 C CA . PHE B 1 97 ? 3.076 22.484 4.168 1 97.19 97 PHE B CA 1
ATOM 2201 C C . PHE B 1 97 ? 3.564 23.922 4.266 1 97.19 97 PHE B C 1
ATOM 2203 O O . PHE B 1 97 ? 3.816 24.422 5.363 1 97.19 97 PHE B O 1
ATOM 2210 N N . ALA B 1 98 ? 3.52 24.562 3.182 1 97.5 98 ALA B N 1
ATOM 2211 C CA . ALA B 1 98 ? 4.223 25.828 3.049 1 97.5 98 ALA B CA 1
ATOM 2212 C C . ALA B 1 98 ? 3.424 26.969 3.676 1 97.5 98 ALA B C 1
ATOM 2214 O O . ALA B 1 98 ? 3.998 27.891 4.262 1 97.5 98 ALA B O 1
ATOM 2215 N N . HIS B 1 99 ? 2.084 26.938 3.617 1 97 99 HIS B N 1
ATOM 2216 C CA . HIS B 1 99 ? 1.299 28.109 3.951 1 97 99 HIS B CA 1
ATOM 2217 C C . HIS B 1 99 ? 0.421 27.859 5.172 1 97 99 HIS B C 1
ATOM 2219 O O . HIS B 1 99 ? -0.192 28.797 5.699 1 97 99 HIS B O 1
ATOM 2225 N N . ILE B 1 100 ? 0.461 26.703 5.676 1 95.94 100 ILE B N 1
ATOM 2226 C CA . ILE B 1 100 ? -0.345 26.422 6.859 1 95.94 100 ILE B CA 1
ATOM 2227 C C . ILE B 1 100 ? 0.527 25.797 7.945 1 95.94 100 ILE B C 1
ATOM 2229 O O . ILE B 1 100 ? 0.66 26.344 9.039 1 95.94 100 ILE B O 1
ATOM 2233 N N . TYR B 1 101 ? 1.203 24.75 7.641 1 94.94 101 TYR B N 1
ATOM 2234 C CA . TYR B 1 101 ? 2.016 24.062 8.633 1 94.94 101 TYR B CA 1
ATOM 2235 C C . TYR B 1 101 ? 3.178 24.938 9.094 1 94.94 101 TYR B C 1
ATOM 2237 O O . TYR B 1 101 ? 3.402 25.094 10.297 1 94.94 101 TYR B O 1
ATOM 2245 N N . VAL B 1 102 ? 3.949 25.484 8.164 1 93.88 102 VAL B N 1
ATOM 2246 C CA . VAL B 1 102 ? 5.156 26.234 8.484 1 93.88 102 VAL B CA 1
ATOM 2247 C C . VAL B 1 102 ? 4.789 27.453 9.32 1 93.88 102 VAL B C 1
ATOM 2249 O O . VAL B 1 102 ? 5.316 27.656 10.422 1 93.88 102 VAL B O 1
ATOM 2252 N N . PRO B 1 103 ? 3.74 28.203 8.938 1 92.5 103 PRO B N 1
ATOM 2253 C CA . PRO B 1 103 ? 3.408 29.391 9.719 1 92.5 103 PRO B CA 1
ATOM 2254 C C . PRO B 1 103 ? 2.799 29.062 11.078 1 92.5 103 PRO B C 1
ATOM 2256 O O . PRO B 1 103 ? 3.035 29.766 12.062 1 92.5 103 PRO B O 1
ATOM 2259 N N . HIS B 1 104 ? 2.053 27.953 11.25 1 91.06 104 HIS B N 1
ATOM 2260 C CA . HIS B 1 104 ? 1.28 27.703 12.461 1 91.06 104 HIS B CA 1
ATOM 2261 C C . HIS B 1 104 ? 1.996 26.734 13.383 1 91.06 104 HIS B C 1
ATOM 2263 O O . HIS B 1 104 ? 1.7 26.672 14.578 1 91.06 104 HIS B O 1
ATOM 2269 N N . VAL B 1 105 ? 3.004 25.969 12.812 1 88.44 105 VAL B N 1
ATOM 2270 C CA . VAL B 1 105 ? 3.641 24.938 13.633 1 88.44 105 VAL B CA 1
ATOM 2271 C C . VAL B 1 105 ? 5.137 25.219 13.734 1 88.44 105 VAL B C 1
ATOM 2273 O O . VAL B 1 105 ? 5.68 25.344 14.836 1 88.44 105 VAL B O 1
ATOM 2276 N N . VAL B 1 106 ? 5.844 25.391 12.633 1 86.62 106 VAL B N 1
ATOM 2277 C CA . VAL B 1 106 ? 7.293 25.531 12.625 1 86.62 106 VAL B CA 1
ATOM 2278 C C . VAL B 1 106 ? 7.68 26.906 13.164 1 86.62 106 VAL B C 1
ATOM 2280 O O . VAL B 1 106 ? 8.586 27.031 13.984 1 86.62 106 VAL B O 1
ATOM 2283 N N . ARG B 1 107 ? 6.941 27.922 12.781 1 86.75 107 ARG B N 1
ATOM 2284 C CA . ARG B 1 107 ? 7.312 29.281 13.141 1 86.75 107 ARG B CA 1
ATOM 2285 C C . ARG B 1 107 ? 6.621 29.719 14.43 1 86.75 107 ARG B C 1
ATOM 2287 O O . ARG B 1 107 ? 6.828 30.844 14.906 1 86.75 107 ARG B O 1
ATOM 2294 N N . ASN B 1 108 ? 5.793 28.828 14.906 1 75.44 108 ASN B N 1
ATOM 2295 C CA . ASN B 1 108 ? 5.145 29.125 16.172 1 75.44 108 ASN B CA 1
ATOM 2296 C C . ASN B 1 108 ? 5.855 28.438 17.344 1 75.44 108 ASN B C 1
ATOM 2298 O O . ASN B 1 108 ? 5.734 27.219 17.516 1 75.44 108 ASN B O 1
ATOM 2302 N N . PRO B 1 109 ? 6.711 29.172 18.047 1 67.31 109 PRO B N 1
ATOM 2303 C CA . PRO B 1 109 ? 7.516 28.594 19.125 1 67.31 109 PRO B CA 1
ATOM 2304 C C . PRO B 1 109 ? 6.688 27.781 20.109 1 67.31 109 PRO B C 1
ATOM 2306 O O . PRO B 1 109 ? 7.23 26.938 20.828 1 67.31 109 PRO B O 1
ATOM 2309 N N . LEU B 1 110 ? 5.477 28.016 20.125 1 61.5 110 LEU B N 1
ATOM 2310 C CA . LEU B 1 110 ? 4.621 27.344 21.094 1 61.5 110 LEU B CA 1
ATOM 2311 C C . LEU B 1 110 ? 3.926 26.141 20.469 1 61.5 110 LEU B C 1
ATOM 2313 O O . LEU B 1 110 ? 3.271 25.375 21.172 1 61.5 110 LEU B O 1
ATOM 2317 N N . ALA B 1 111 ? 4.168 25.922 19.219 1 60.53 111 ALA B N 1
ATOM 2318 C CA . ALA B 1 111 ? 3.363 24.938 18.5 1 60.53 111 ALA B CA 1
ATOM 2319 C C . ALA B 1 111 ? 3.939 23.531 18.672 1 60.53 111 ALA B C 1
ATOM 2321 O O . ALA B 1 111 ? 5.148 23.328 18.531 1 60.53 111 ALA B O 1
ATOM 2322 N N . GLU B 1 112 ? 3.338 22.562 19.469 1 61.94 112 GLU B N 1
ATOM 2323 C CA . GLU B 1 112 ? 3.645 21.141 19.453 1 61.94 112 GLU B CA 1
ATOM 2324 C C . GLU B 1 112 ? 2.496 20.328 18.844 1 61.94 112 GLU B C 1
ATOM 2326 O O . GLU B 1 112 ? 1.359 20.422 19.312 1 61.94 112 GLU B O 1
ATOM 2331 N N . LEU B 1 113 ? 2.68 19.922 17.656 1 59.72 113 LEU B N 1
ATOM 2332 C CA . LEU B 1 113 ? 1.664 19.031 17.094 1 59.72 113 LEU B CA 1
ATOM 2333 C C . LEU B 1 113 ? 1.729 17.656 17.766 1 59.72 113 LEU B C 1
ATOM 2335 O O . LEU B 1 113 ? 2.734 16.953 17.641 1 59.72 113 LEU B O 1
ATOM 2339 N N . HIS B 1 114 ? 1.855 17.672 19.125 1 54.28 114 HIS B N 1
ATOM 2340 C CA . HIS B 1 114 ? 1.83 16.328 19.703 1 54.28 114 HIS B CA 1
ATOM 2341 C C . HIS B 1 114 ? 0.4 15.836 19.891 1 54.28 114 HIS B C 1
ATOM 2343 O O . HIS B 1 114 ? -0.403 16.484 20.562 1 54.28 114 HIS B O 1
ATOM 2349 N N . VAL B 1 115 ? -0.216 15.539 19.062 1 47.59 115 VAL B N 1
ATOM 2350 C CA . VAL B 1 115 ? -1.516 14.992 19.438 1 47.59 115 VAL B CA 1
ATOM 2351 C C . VAL B 1 115 ? -1.331 13.875 20.469 1 47.59 115 VAL B C 1
ATOM 2353 O O . VAL B 1 115 ? -0.749 12.828 20.156 1 47.59 115 VAL B O 1
ATOM 2356 N N . PRO B 1 116 ? -1.071 14.227 21.75 1 41.59 116 PRO B N 1
ATOM 2357 C CA . PRO B 1 116 ? -1.113 13.156 22.75 1 41.59 116 PRO B CA 1
ATOM 2358 C C . PRO B 1 116 ? -2.307 12.227 22.562 1 41.59 116 PRO B C 1
ATOM 2360 O O . PRO B 1 116 ? -3.346 12.641 22.047 1 41.59 116 PRO B O 1
ATOM 2363 N N . MET B 1 117 ? -2.094 10.859 22.312 1 39.28 117 MET B N 1
ATOM 2364 C CA . MET B 1 117 ? -3.174 9.945 22.672 1 39.28 117 MET B CA 1
ATOM 2365 C C . MET B 1 117 ? -3.832 10.359 23.984 1 39.28 117 MET B C 1
ATOM 2367 O O . MET B 1 117 ? -3.32 10.055 25.062 1 39.28 117 MET B O 1
ATOM 2371 N N . THR B 1 118 ? -3.998 11.523 24.234 1 34.06 118 THR B N 1
ATOM 2372 C CA . THR B 1 118 ? -4.543 11.766 25.562 1 34.06 118 THR B CA 1
ATOM 2373 C C . THR B 1 118 ? -5.816 10.953 25.781 1 34.06 118 THR B C 1
ATOM 2375 O O . THR B 1 118 ? -6.766 11.047 25 1 34.06 118 THR B O 1
ATOM 2378 N N . PRO B 1 119 ? -5.707 9.695 26.344 1 35.88 119 PRO B N 1
ATOM 2379 C CA . PRO B 1 119 ? -6.961 9.219 26.938 1 35.88 119 PRO B CA 1
ATOM 2380 C C . PRO B 1 119 ? -7.73 10.312 27.656 1 35.88 119 PRO B C 1
ATOM 2382 O O . PRO B 1 119 ? -7.137 11.102 28.406 1 35.88 119 PRO B O 1
ATOM 2385 N N . THR B 1 120 ? -8.594 10.906 27 1 33.03 120 THR B N 1
ATOM 2386 C CA . THR B 1 120 ? -9.461 11.852 27.703 1 33.03 120 THR B CA 1
ATOM 2387 C C . THR B 1 120 ? -9.789 11.352 29.109 1 33.03 120 THR B C 1
ATOM 2389 O O . THR B 1 120 ? -10.43 12.062 29.875 1 33.03 120 THR B O 1
ATOM 2392 N N . THR B 1 121 ? -9.82 9.969 29.219 1 30.69 121 THR B N 1
ATOM 2393 C CA . THR B 1 121 ? -10.727 9.695 30.328 1 30.69 121 THR B CA 1
ATOM 2394 C C . THR B 1 121 ? -10.188 10.297 31.609 1 30.69 121 THR B C 1
ATOM 2396 O O . THR B 1 121 ? -10.938 10.461 32.594 1 30.69 121 THR B O 1
ATOM 2399 N N . THR B 1 122 ? -8.836 10.156 31.828 1 30.8 122 THR B N 1
ATOM 2400 C CA . THR B 1 122 ? -8.648 9.93 33.25 1 30.8 122 THR B CA 1
ATOM 2401 C C . THR B 1 122 ? -9.008 11.18 34.062 1 30.8 122 THR B C 1
ATOM 2403 O O . THR B 1 122 ? -8.375 12.227 33.906 1 30.8 122 THR B O 1
ATOM 2406 N N . MET B 1 123 ? -10.305 11.391 34.219 1 28.67 123 MET B N 1
ATOM 2407 C CA . MET B 1 123 ? -10.789 12.258 35.281 1 28.67 123 MET B CA 1
ATOM 2408 C C . MET B 1 123 ? -9.883 12.18 36.5 1 28.67 123 MET B C 1
ATOM 2410 O O . MET B 1 123 ? -9.672 11.102 37.062 1 28.67 123 MET B O 1
ATOM 2414 N N . GLN B 1 124 ? -8.773 12.852 36.406 1 30.84 124 GLN B N 1
ATOM 2415 C CA . GLN B 1 124 ? -7.93 12.898 37.594 1 30.84 124 GLN B 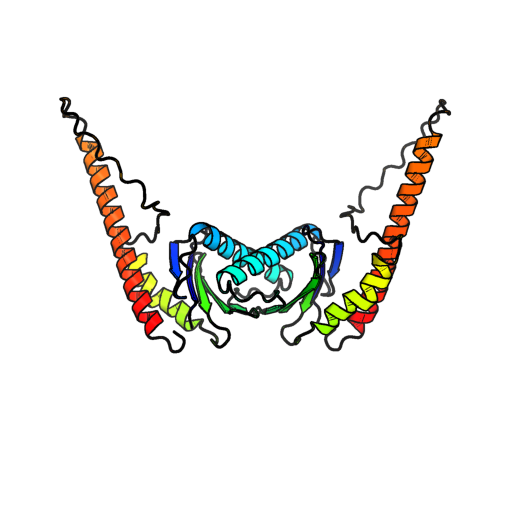CA 1
ATOM 2416 C C . GLN B 1 124 ? -8.766 13.102 38.844 1 30.84 124 GLN B C 1
ATOM 2418 O O . GLN B 1 124 ? -9.594 14.016 38.906 1 30.84 124 GLN B O 1
ATOM 2423 N N . PRO B 1 125 ? -9.078 11.984 39.469 1 32.59 125 PRO B N 1
ATOM 2424 C CA . PRO B 1 125 ? -9.742 12.211 40.75 1 32.59 125 PRO B CA 1
ATOM 2425 C C . PRO B 1 125 ? -9.133 13.375 41.531 1 32.59 125 PRO B C 1
ATOM 2427 O O . PRO B 1 125 ? -7.922 13.586 41.5 1 32.59 125 PRO B O 1
ATOM 2430 N N . LEU B 1 126 ? -9.922 14.43 41.625 1 30.73 126 LEU B N 1
ATOM 2431 C CA . LEU B 1 126 ? -9.578 15.602 42.406 1 30.73 126 LEU B CA 1
ATOM 2432 C C . LEU B 1 126 ? -8.875 15.18 43.719 1 30.73 126 LEU B C 1
ATOM 2434 O O . LEU B 1 126 ? -9.383 14.344 44.469 1 30.73 126 LEU B O 1
ATOM 2438 N N . PRO B 1 127 ? -7.496 15.148 43.625 1 32.88 127 PRO B N 1
ATOM 2439 C CA . PRO B 1 127 ? -6.84 14.758 44.875 1 32.88 127 PRO B CA 1
ATOM 2440 C C . PRO B 1 127 ? -7.441 15.453 46.094 1 32.88 127 PRO B C 1
ATOM 2442 O O . PRO B 1 127 ? -7.98 16.562 45.969 1 32.88 127 PRO B O 1
ATOM 2445 N N . SER B 1 128 ? -8.078 14.656 46.844 1 32.44 128 SER B N 1
ATOM 2446 C CA . SER B 1 128 ? -8.484 15.109 48.188 1 32.44 128 SER B CA 1
ATOM 2447 C C . SER B 1 128 ? -7.387 15.938 48.844 1 32.44 128 SER B C 1
ATOM 2449 O O . SER B 1 128 ? -6.215 15.562 48.781 1 32.44 128 SER B O 1
ATOM 2451 N N . SER B 1 129 ? -7.527 17.312 48.875 1 31.05 129 SER B N 1
ATOM 2452 C CA . SER B 1 129 ? -6.754 18.391 49.5 1 31.05 129 SER B CA 1
ATOM 2453 C C . SER B 1 129 ? -6.234 17.969 50.875 1 31.05 129 SER B C 1
ATOM 2455 O O . SER B 1 129 ? -6.977 17.984 51.844 1 31.05 129 SER B O 1
ATOM 2457 N N . SER B 1 130 ? -5.621 16.688 50.938 1 30.84 130 SER B N 1
ATOM 2458 C CA . SER B 1 130 ? -5.184 16.656 52.344 1 30.84 130 SER B CA 1
ATOM 2459 C C . SER B 1 130 ? -4.242 17.812 52.656 1 30.84 130 SER B C 1
ATOM 2461 O O . SER B 1 130 ? -3.498 18.266 51.781 1 30.84 130 SER B O 1
ATOM 2463 N N . SER B 1 131 ? -4.301 18.453 53.812 1 29.52 131 SER B N 1
ATOM 2464 C CA . SER B 1 131 ? -3.973 19.719 54.469 1 29.52 131 SER B CA 1
ATOM 2465 C C . SER B 1 131 ? -2.465 19.938 54.5 1 29.52 131 SER B C 1
ATOM 2467 O O . SER B 1 131 ? -2.004 21.078 54.406 1 29.52 131 SER B O 1
ATOM 2469 N N . SER B 1 132 ? -1.64 18.938 55.031 1 28.69 132 SER B N 1
ATOM 2470 C CA . SER B 1 132 ? -0.864 19.625 56.062 1 28.69 132 SER B CA 1
ATOM 2471 C C . SER B 1 132 ? 0.278 20.422 55.438 1 28.69 132 SER B C 1
ATOM 2473 O O . SER B 1 132 ? 0.604 20.266 54.281 1 28.69 132 SER B O 1
ATOM 2475 N N . SER B 1 133 ? 1.551 20.375 56.094 1 31.72 133 SER B N 1
ATOM 2476 C CA . SER B 1 133 ? 2.449 21.375 56.656 1 31.72 133 SER B CA 1
ATOM 2477 C C . SER B 1 133 ? 3.525 21.781 55.656 1 31.72 133 SER B C 1
ATOM 2479 O O . SER B 1 133 ? 4.059 22.891 55.688 1 31.72 133 SER B O 1
ATOM 2481 N N . GLY B 1 134 ? 4.344 20.828 55.094 1 33.44 134 GLY B N 1
ATOM 2482 C CA . GLY B 1 134 ? 5.73 21.234 54.969 1 33.44 134 GLY B CA 1
ATOM 2483 C C . GLY B 1 134 ? 6 21.969 53.656 1 33.44 134 GLY B C 1
ATOM 2484 O O . GLY B 1 134 ? 5.77 21.422 52.562 1 33.44 134 GLY B O 1
ATOM 2485 N N . LYS B 1 135 ? 6.078 23.266 53.656 1 39.19 135 LYS B N 1
ATOM 2486 C CA . LYS B 1 135 ? 5.984 24.359 52.688 1 39.19 135 LYS B CA 1
ATOM 2487 C C . LYS B 1 135 ? 7.121 24.297 51.656 1 39.19 135 LYS B C 1
ATOM 2489 O O . LYS B 1 135 ? 6.969 24.734 50.531 1 39.19 135 LYS B O 1
ATOM 2494 N N . GLU B 1 136 ? 8.344 24.047 52.125 1 37.84 136 GLU B N 1
ATOM 2495 C CA . GLU B 1 136 ? 9.328 24.891 51.469 1 37.84 136 GLU B CA 1
ATOM 2496 C C . GLU B 1 136 ? 9.68 24.344 50.062 1 37.84 136 GLU B C 1
ATOM 2498 O O . GLU B 1 136 ? 10.164 25.094 49.219 1 37.84 136 GLU B O 1
ATOM 2503 N N . GLU B 1 137 ? 9.875 23.078 49.938 1 37.06 137 GLU B N 1
ATOM 2504 C CA . GLU B 1 137 ? 10.602 22.625 48.75 1 37.06 137 GLU B CA 1
ATOM 2505 C C . GLU B 1 137 ? 9.688 22.578 47.531 1 37.06 137 GLU B C 1
ATOM 2507 O O . GLU B 1 137 ? 10.078 22.062 46.469 1 37.06 137 GLU B O 1
ATOM 2512 N N . GLU B 1 138 ? 8.453 23.125 47.688 1 37.75 138 GLU B N 1
ATOM 2513 C CA . GLU B 1 138 ? 7.449 22.906 46.656 1 37.75 138 GLU B CA 1
ATOM 2514 C C . GLU B 1 138 ? 7.637 23.875 45.5 1 37.75 138 GLU B C 1
ATOM 2516 O O . GLU B 1 138 ? 6.863 23.875 44.531 1 37.75 138 GLU B O 1
ATOM 2521 N N . ALA B 1 139 ? 8.578 24.781 45.719 1 44.75 139 ALA B N 1
ATOM 2522 C CA . ALA B 1 139 ? 8.586 25.875 44.75 1 44.75 139 ALA B CA 1
ATOM 2523 C C . ALA B 1 139 ? 9.188 25.438 43.406 1 44.75 139 ALA B C 1
ATOM 2525 O O . ALA B 1 139 ? 8.734 25.859 42.344 1 44.75 139 ALA B O 1
ATOM 2526 N N . SER B 1 140 ? 10.273 24.703 43.5 1 44.78 140 SER B N 1
ATOM 2527 C CA . SER B 1 140 ? 10.922 24.359 42.25 1 44.78 140 SER B CA 1
ATOM 2528 C C . SER B 1 140 ? 10.008 23.484 41.375 1 44.78 140 SER B C 1
ATOM 2530 O O . SER B 1 140 ? 10.047 23.562 40.156 1 44.78 140 SER B O 1
ATOM 2532 N N . ASP B 1 141 ? 9.211 22.625 41.906 1 48.69 141 ASP B N 1
ATOM 2533 C CA . ASP B 1 141 ? 8.352 21.703 41.156 1 48.69 141 ASP B CA 1
ATOM 2534 C C . ASP B 1 141 ? 7.145 22.422 40.562 1 48.69 141 ASP B C 1
ATOM 2536 O O . ASP B 1 141 ? 6.656 22.047 39.5 1 48.69 141 ASP B O 1
ATOM 2540 N N . ALA B 1 142 ? 6.742 23.516 41.156 1 51.59 142 ALA B N 1
ATOM 2541 C CA . ALA B 1 142 ? 5.559 24.25 40.719 1 51.59 142 ALA B CA 1
ATOM 2542 C C . ALA B 1 142 ? 5.848 25.016 39.438 1 51.59 142 ALA B C 1
ATOM 2544 O O . ALA B 1 142 ? 5.008 25.078 38.531 1 51.59 142 ALA B O 1
ATOM 2545 N N . VAL B 1 143 ? 7.07 25.625 39.344 1 53.16 143 VAL B N 1
ATOM 2546 C CA . VAL B 1 143 ? 7.469 26.328 38.125 1 53.16 143 VAL B CA 1
ATOM 2547 C C . VAL B 1 143 ? 7.551 25.359 36.969 1 53.16 143 VAL B C 1
ATOM 2549 O O . VAL B 1 143 ? 7.102 25.656 35.844 1 53.16 143 VAL B O 1
ATOM 2552 N N . THR B 1 144 ? 7.992 24.188 37.312 1 54.16 144 THR B N 1
ATOM 2553 C CA . THR B 1 144 ? 8.133 23.203 36.25 1 54.16 144 THR B CA 1
ATOM 2554 C C . THR B 1 144 ? 6.762 22.719 35.75 1 54.16 144 THR B C 1
ATOM 2556 O O . THR B 1 144 ? 6.543 22.547 34.562 1 54.16 144 THR B O 1
ATOM 2559 N N . ALA B 1 145 ? 5.828 22.75 36.719 1 56.56 145 ALA B N 1
ATOM 2560 C CA . ALA B 1 145 ? 4.488 22.281 36.375 1 56.56 145 ALA B CA 1
ATOM 2561 C C . ALA B 1 145 ? 3.734 23.344 35.562 1 56.56 145 ALA B C 1
ATOM 2563 O O . ALA B 1 145 ? 3.047 23.031 34.594 1 56.56 145 ALA B O 1
ATOM 2564 N N . THR B 1 146 ? 3.943 24.562 36.031 1 56.62 146 THR B N 1
ATOM 2565 C CA . THR B 1 146 ? 3.268 25.641 35.312 1 56.62 146 THR B CA 1
ATOM 2566 C C . THR B 1 146 ? 3.824 25.797 33.906 1 56.62 146 THR B C 1
ATOM 2568 O O . THR B 1 146 ? 3.07 26.016 32.969 1 56.62 146 THR B O 1
ATOM 2571 N N . GLN B 1 147 ? 5.094 25.609 33.75 1 57.19 147 GLN B N 1
ATOM 2572 C CA . GLN B 1 147 ? 5.711 25.703 32.438 1 57.19 147 GLN B CA 1
ATOM 2573 C C . GLN B 1 147 ? 5.25 24.547 31.531 1 57.19 147 GLN B C 1
ATOM 2575 O O . GLN B 1 147 ? 4.996 24.75 30.328 1 57.19 147 GLN B O 1
ATOM 2580 N N . LEU B 1 148 ? 5.133 23.391 32.156 1 57.59 148 LEU B N 1
ATOM 2581 C CA . LEU B 1 148 ? 4.641 22.25 31.391 1 57.59 148 LEU B CA 1
ATOM 2582 C C . LEU B 1 148 ? 3.189 22.469 30.969 1 57.59 148 LEU B C 1
ATOM 2584 O O . LEU B 1 148 ? 2.812 22.141 29.828 1 57.59 148 LEU B O 1
ATOM 2588 N N . GLN B 1 149 ? 2.395 23 31.969 1 53.66 149 GLN B N 1
ATOM 2589 C CA . GLN B 1 149 ? 1.001 23.297 31.641 1 53.66 149 GLN B CA 1
ATOM 2590 C C . GLN B 1 149 ? 0.897 24.344 30.531 1 53.66 149 GLN B C 1
ATOM 2592 O O . GLN B 1 149 ? 0.052 24.234 29.641 1 53.66 149 GLN B O 1
ATOM 2597 N N . GLU B 1 150 ? 1.675 25.359 30.688 1 53.88 150 GLU B N 1
ATOM 2598 C CA . GLU B 1 150 ? 1.688 26.391 29.656 1 53.88 150 GLU B CA 1
ATOM 2599 C C . GLU B 1 150 ? 2.141 25.812 28.312 1 53.88 150 GLU B C 1
ATOM 2601 O O . GLU B 1 150 ? 1.596 26.172 27.266 1 53.88 150 GLU B O 1
ATOM 2606 N N . GLN B 1 151 ? 3.121 24.969 28.344 1 55.88 151 GLN B N 1
ATOM 2607 C CA . GLN B 1 151 ? 3.576 24.328 27.125 1 55.88 151 GLN B CA 1
ATOM 2608 C C . GLN B 1 151 ? 2.48 23.453 26.516 1 55.88 151 GLN B C 1
ATOM 2610 O O . GLN B 1 151 ? 2.305 23.422 25.297 1 55.88 151 GLN B O 1
ATOM 2615 N N . GLN B 1 152 ? 1.824 22.797 27.328 1 55.91 152 GLN B N 1
ATOM 2616 C CA . GLN B 1 152 ? 0.721 21.969 26.859 1 55.91 152 GLN B CA 1
ATOM 2617 C C . GLN B 1 152 ? -0.394 22.828 26.266 1 55.91 152 GLN B C 1
ATOM 2619 O O . GLN B 1 152 ? -0.981 22.453 25.25 1 55.91 152 GLN B O 1
ATOM 2624 N N . VAL B 1 153 ? -0.71 23.922 26.984 1 51.53 153 VAL B N 1
ATOM 2625 C CA . VAL B 1 153 ? -1.743 24.828 26.5 1 51.53 153 VAL B CA 1
ATOM 2626 C C . VAL B 1 153 ? -1.323 25.422 25.156 1 51.53 153 VAL B C 1
ATOM 2628 O O . VAL B 1 153 ? -2.129 25.516 24.219 1 51.53 153 VAL B O 1
ATOM 2631 N N . GLN B 1 154 ? -0.157 25.812 25.062 1 52.47 154 GLN B N 1
ATOM 2632 C CA . GLN B 1 154 ? 0.349 26.391 23.828 1 52.47 154 GLN B CA 1
ATOM 2633 C C . GLN B 1 154 ? 0.401 25.359 22.703 1 52.47 154 GLN B C 1
ATOM 2635 O O . GLN B 1 154 ? 0.076 25.672 21.547 1 52.47 154 GLN B O 1
ATOM 2640 N N . ALA B 1 155 ? 0.83 24.219 23.078 1 57.94 155 ALA B N 1
ATOM 2641 C CA . ALA B 1 155 ? 0.819 23.125 22.109 1 57.94 155 ALA B CA 1
ATOM 2642 C C . ALA B 1 155 ? -0.595 22.859 21.594 1 57.94 155 ALA B C 1
ATOM 2644 O O . ALA B 1 155 ? -0.801 22.656 20.406 1 57.94 155 ALA B O 1
ATOM 2645 N N . ALA B 1 156 ? -1.455 23.031 22.422 1 57.91 156 ALA B N 1
ATOM 2646 C CA . ALA B 1 156 ? -2.861 22.859 22.062 1 57.91 156 ALA B CA 1
ATOM 2647 C C . ALA B 1 156 ? -3.35 24 21.172 1 57.91 156 ALA B C 1
ATOM 2649 O O . ALA B 1 156 ? -4.094 23.781 20.219 1 57.91 156 ALA B O 1
ATOM 2650 N N . ALA B 1 157 ? -2.893 25.203 21.484 1 55.81 157 ALA B N 1
ATOM 2651 C CA . ALA B 1 157 ? -3.279 26.359 20.688 1 55.81 157 ALA B CA 1
ATOM 2652 C C . ALA B 1 157 ? -2.705 26.281 19.266 1 55.81 157 ALA B C 1
ATOM 2654 O O . ALA B 1 157 ? -3.396 26.578 18.297 1 55.81 157 ALA B O 1
ATOM 2655 N N . ALA B 1 158 ? -1.48 25.938 19.219 1 60.31 158 ALA B N 1
ATOM 2656 C CA . ALA B 1 158 ? -0.855 25.766 17.906 1 60.31 158 ALA B CA 1
ATOM 2657 C C . ALA B 1 158 ? -1.561 24.672 17.094 1 60.31 158 ALA B C 1
ATOM 2659 O O . ALA B 1 158 ? -1.812 24.844 15.906 1 60.31 158 ALA B O 1
ATOM 2660 N N . ALA B 1 159 ? -1.892 23.766 17.828 1 68.5 159 ALA B N 1
ATOM 2661 C CA . ALA B 1 159 ? -2.643 22.703 17.188 1 68.5 159 ALA B CA 1
ATOM 2662 C C . ALA B 1 159 ? -4.016 23.188 16.734 1 68.5 159 ALA B C 1
ATOM 2664 O O . ALA B 1 159 ? -4.484 22.828 15.648 1 68.5 159 ALA B O 1
ATOM 2665 N N . SER B 1 160 ? -4.484 24.172 17.562 1 76.69 160 SER B N 1
ATOM 2666 C CA . SER B 1 160 ? -5.801 24.703 17.234 1 76.69 160 SER B CA 1
ATOM 2667 C C . SER B 1 160 ? -5.73 25.625 16.016 1 76.69 160 SER B C 1
ATOM 2669 O O . SER B 1 160 ? -6.613 25.594 15.156 1 76.69 160 SER B O 1
ATOM 2671 N N . GLY B 1 161 ? -4.621 26.438 15.977 1 85.12 161 GLY B N 1
ATOM 2672 C CA . GLY B 1 161 ? -4.461 27.297 14.812 1 85.12 161 GLY B CA 1
ATOM 2673 C C . GLY B 1 161 ? -4.242 26.516 13.531 1 85.12 161 GLY B C 1
ATOM 2674 O O . GLY B 1 161 ? -4.82 26.859 12.492 1 85.12 161 GLY B O 1
ATOM 2675 N N . PHE B 1 162 ? -3.469 25.516 13.633 1 90.88 162 PHE B N 1
ATOM 2676 C CA . PHE B 1 162 ? -3.244 24.672 12.477 1 90.88 162 PHE B CA 1
ATOM 2677 C C . PHE B 1 162 ? -4.543 24 12.031 1 90.88 162 PHE B C 1
ATOM 2679 O O . PHE B 1 162 ? -4.863 23.984 10.844 1 90.88 162 PHE B O 1
ATOM 2686 N N . ASP B 1 163 ? -5.246 23.516 12.938 1 91.88 163 ASP B N 1
ATOM 2687 C CA . ASP B 1 163 ? -6.5 22.828 12.641 1 91.88 163 ASP B CA 1
ATOM 2688 C C . ASP B 1 163 ? -7.484 23.75 11.938 1 91.88 163 ASP B C 1
ATOM 2690 O O . ASP B 1 163 ? -8.109 23.375 10.945 1 91.88 163 ASP B O 1
ATOM 2694 N N . ALA B 1 164 ? -7.594 24.969 12.484 1 92.38 164 ALA B N 1
ATOM 2695 C CA . ALA B 1 164 ? -8.523 25.938 11.922 1 92.38 164 ALA B CA 1
ATOM 2696 C C . ALA B 1 164 ? -8.117 26.328 10.5 1 92.38 164 ALA B C 1
ATOM 2698 O O . ALA B 1 164 ? -8.961 26.375 9.602 1 92.38 164 ALA B O 1
ATOM 2699 N N . ALA B 1 165 ? -6.871 26.609 10.352 1 94.44 165 ALA B N 1
ATOM 2700 C CA . ALA B 1 165 ? -6.363 27.016 9.047 1 94.44 165 ALA B CA 1
ATOM 2701 C C . ALA B 1 165 ? -6.48 25.875 8.039 1 94.44 165 ALA B C 1
ATOM 2703 O O . ALA B 1 165 ? -6.863 26.094 6.883 1 94.44 165 ALA B O 1
ATOM 2704 N N . LEU B 1 166 ? -6.184 24.672 8.461 1 95.25 166 LEU B N 1
ATOM 2705 C CA . LEU B 1 166 ? -6.289 23.516 7.59 1 95.25 166 LEU B CA 1
ATOM 2706 C C . LEU B 1 166 ? -7.738 23.266 7.184 1 95.25 166 LEU B C 1
ATOM 2708 O O . LEU B 1 166 ? -8.023 23.031 6.008 1 95.25 166 LEU B O 1
ATOM 2712 N N . SER B 1 167 ? -8.617 23.359 8.117 1 94.44 167 SER B N 1
ATOM 2713 C CA . SER B 1 167 ? -10.031 23.141 7.836 1 94.44 167 SER B CA 1
ATOM 2714 C C . SER B 1 167 ? -10.562 24.172 6.836 1 94.44 167 SER B C 1
ATOM 2716 O O . SER B 1 167 ? -11.297 23.812 5.91 1 94.44 167 SER B O 1
ATOM 2718 N N . ALA B 1 168 ? -10.18 25.406 7.047 1 95.88 168 ALA B N 1
ATOM 2719 C CA . ALA B 1 168 ? -10.602 26.469 6.129 1 95.88 168 ALA B CA 1
ATOM 2720 C C . ALA B 1 168 ? -10.086 26.203 4.719 1 95.88 168 ALA B C 1
ATOM 2722 O O . ALA B 1 168 ? -10.82 26.344 3.74 1 95.88 168 ALA B O 1
ATOM 2723 N N . PHE B 1 169 ? -8.875 25.797 4.629 1 97.31 169 PHE B N 1
ATOM 2724 C CA . PHE B 1 169 ? -8.273 25.531 3.326 1 97.31 169 PHE B CA 1
ATOM 2725 C C . PHE B 1 169 ? -8.945 24.344 2.648 1 97.31 169 PHE B C 1
ATOM 2727 O O . PHE B 1 169 ? -9.336 24.422 1.482 1 97.31 169 PHE B O 1
ATOM 2734 N N . LEU B 1 170 ? -9.102 23.203 3.395 1 96.44 170 LEU B N 1
ATOM 2735 C CA . LEU B 1 170 ? -9.695 22 2.826 1 96.44 170 LEU B CA 1
ATOM 2736 C C . LEU B 1 170 ? -11.117 22.281 2.346 1 96.44 170 LEU B C 1
ATOM 2738 O O . LEU B 1 170 ? -11.523 21.781 1.292 1 96.44 170 LEU B O 1
ATOM 2742 N N . SER B 1 171 ? -11.867 23.078 3.078 1 94.88 171 SER B N 1
ATOM 2743 C CA . SER B 1 171 ? -13.25 23.391 2.723 1 94.88 171 SER B CA 1
ATOM 2744 C C . SER B 1 171 ? -13.312 24.25 1.468 1 94.88 171 SER B C 1
ATOM 2746 O O . SER B 1 171 ? -14.367 24.359 0.83 1 94.88 171 SER B O 1
ATOM 2748 N N . SER B 1 172 ? -12.234 24.891 1.094 1 95.81 172 SER B N 1
ATOM 2749 C CA . SER B 1 172 ? -12.195 25.766 -0.077 1 95.81 172 SER B CA 1
ATOM 2750 C C . SER B 1 172 ? -11.875 24.984 -1.342 1 95.81 172 SER B C 1
ATOM 2752 O O . SER B 1 172 ? -12.016 25.5 -2.453 1 95.81 172 SER B O 1
ATOM 2754 N N . LEU B 1 173 ? -11.391 23.766 -1.198 1 94.88 173 LEU B N 1
ATOM 2755 C CA . LEU B 1 173 ? -10.977 22.953 -2.34 1 94.88 173 LEU B CA 1
ATOM 2756 C C . LEU B 1 173 ? -12.188 22.469 -3.125 1 94.88 173 LEU B C 1
ATOM 2758 O O . LEU B 1 173 ? -13.234 22.188 -2.543 1 94.88 173 LEU B O 1
ATOM 2762 N N . LYS B 1 174 ? -12 22.25 -4.477 1 89.5 174 LYS B N 1
ATOM 2763 C CA . LYS B 1 174 ? -13.086 21.859 -5.379 1 89.5 174 LYS B CA 1
ATOM 2764 C C . LYS B 1 174 ? -13.594 20.453 -5.059 1 89.5 174 LYS B C 1
ATOM 2766 O O . LYS B 1 174 ? -14.742 20.125 -5.344 1 89.5 174 LYS B O 1
ATOM 2771 N N . TYR B 1 175 ? -12.828 19.656 -4.508 1 89.56 175 TYR B N 1
ATOM 2772 C CA . TYR B 1 175 ? -13.188 18.266 -4.254 1 89.56 175 TYR B CA 1
ATOM 2773 C C . TYR B 1 175 ? -13.422 18.031 -2.768 1 89.56 175 TYR B C 1
ATOM 2775 O O . TYR B 1 175 ? -13.25 16.906 -2.279 1 89.56 175 TYR B O 1
ATOM 2783 N N . TYR B 1 176 ? -13.773 18.969 -2.035 1 88.38 176 TYR B N 1
ATOM 2784 C CA . TYR B 1 176 ? -14.094 18.797 -0.623 1 88.38 176 TYR B CA 1
ATOM 2785 C C . TYR B 1 176 ? -15.375 17.984 -0.452 1 88.38 176 TYR B C 1
ATOM 2787 O O . TYR B 1 176 ? -16.344 18.203 -1.169 1 88.38 176 TYR B O 1
#

Radius of gyration: 28.04 Å; Cα contacts (8 Å, |Δi|>4): 452; chains: 2; bounding box: 52×84×82 Å

Sequence (352 aa):
MIYNFYLYNRQGVCLYQKDLKRGSKQQRSDTDKLLYGLLYSLKKFAEKISPNDKKRFRSYKTATYKLHCFETPTGLKFVMCTDLSVGNIDRDLEHIFAHIYVPHVVRNPLAELHVPMTPTTTMQPLPSSSSSSGKEEEASDAVTATQLQEQQVQAAAAASGFDAALSAFLSSLKYYMIYNFYLYNRQGVCLYQKDLKRGSKQQRSDTDKLLYGLLYSLKKFAEKISPNDKKRFRSYKTATYKLHCFETPTGLKFVMCTDLSVGNIDRDLEHIFAHIYVPHVVRNPLAELHVPMTPTTTMQPLPSSSSSSGKEEEASDAVTATQLQEQQVQAAAAASGFDAALSAFLSSLKYY

Organism: Salpingoeca rosetta (strain ATCC 50818 / BSB-021) (NCBI:txid946362)

Solvent-accessible surface area (backbone atoms only — not comparable to full-atom values): 19664 Å² total; per-residue (Å²): 67,48,38,34,39,39,31,30,41,67,87,56,49,66,33,43,77,46,75,60,44,85,85,68,83,62,74,63,68,68,51,50,51,44,50,44,51,32,53,50,39,48,51,56,48,48,36,67,78,33,68,84,54,79,69,75,78,46,42,38,39,49,92,77,34,24,41,39,41,45,70,48,96,83,36,37,36,46,35,38,33,26,37,72,85,61,73,89,53,65,66,57,51,49,43,43,45,64,70,35,42,38,61,30,36,73,68,26,90,49,29,39,63,58,55,66,84,61,72,76,64,76,68,68,71,72,73,75,79,75,78,82,79,89,67,77,80,55,60,70,59,47,55,53,48,51,50,49,49,50,46,50,52,31,12,48,46,22,41,45,50,33,50,52,53,47,50,56,52,50,68,68,42,94,52,80,67,47,38,35,39,39,32,28,42,64,86,57,49,66,32,41,76,46,75,59,45,84,85,70,81,62,74,62,67,68,50,50,50,43,51,44,51,31,53,52,39,49,51,56,50,48,38,67,78,34,68,84,52,81,68,75,78,43,44,38,36,48,91,78,35,23,42,38,42,45,70,48,95,84,35,37,34,44,35,37,34,27,37,71,84,61,72,90,52,65,66,59,50,48,43,45,47,64,71,37,42,38,62,30,38,72,70,25,91,47,29,39,63,59,55,68,84,62,72,76,65,74,67,68,71,74,72,75,79,75,77,82,79,88,67,75,79,55,57,70,60,47,56,53,47,51,51,49,50,50,47,52,51,32,12,47,46,22,40,46,51,34,49,52,52,49,51,55,52,50,66,68,43,94,52,79